Protein AF-0000000076625929 (afdb_homodimer)

Radius of gyration: 18.3 Å; Cα contacts (8 Å, |Δi|>4): 615; chains: 2; bounding box: 42×51×42 Å

Structure (mmCIF, N/CA/C/O backbone):
data_AF-0000000076625929-model_v1
#
loop_
_entity.id
_entity.type
_entity.pdbx_description
1 polymer 'CENP-V/GFA domain-containing protein'
#
loop_
_atom_site.group_PDB
_atom_site.id
_atom_site.type_symbol
_atom_site.label_atom_id
_atom_site.label_alt_id
_atom_site.label_comp_id
_atom_site.label_asym_id
_atom_site.label_entity_id
_atom_site.label_seq_id
_atom_site.pdbx_PDB_ins_code
_atom_site.Cartn_x
_atom_site.Cartn_y
_atom_site.Cartn_z
_atom_site.occupancy
_atom_site.B_iso_or_equiv
_atom_site.auth_seq_id
_atom_site.auth_comp_id
_atom_site.auth_asym_id
_atom_site.auth_atom_id
_atom_site.pdbx_PDB_model_num
ATOM 1 N N . MET A 1 1 ? -7.227 -26.656 -5.723 1 96 1 MET A N 1
ATOM 2 C CA . MET A 1 1 ? -6.992 -25.328 -6.297 1 96 1 MET A CA 1
ATOM 3 C C . MET A 1 1 ? -8.312 -24.609 -6.551 1 96 1 MET A C 1
ATOM 5 O O . MET A 1 1 ? -9.305 -25.234 -6.922 1 96 1 MET A O 1
ATOM 9 N N . VAL A 1 2 ? -8.297 -23.328 -6.25 1 98.06 2 VAL A N 1
ATOM 10 C CA . VAL A 1 2 ? -9.469 -22.5 -6.52 1 98.06 2 VAL A CA 1
ATOM 11 C C . VAL A 1 2 ? -9.055 -21.234 -7.262 1 98.06 2 VAL A C 1
ATOM 13 O O . VAL A 1 2 ? -7.867 -20.891 -7.293 1 98.06 2 VAL A O 1
ATOM 16 N N . LYS A 1 3 ? -10.031 -20.672 -7.918 1 98.69 3 LYS A N 1
ATOM 17 C CA . LYS A 1 3 ? -9.766 -19.484 -8.719 1 98.69 3 LYS A CA 1
ATOM 18 C C . LYS A 1 3 ? -10.023 -18.203 -7.918 1 98.69 3 LYS A C 1
ATOM 20 O O . LYS A 1 3 ? -11.023 -18.109 -7.203 1 98.69 3 LYS A O 1
ATOM 25 N N . TYR A 1 4 ? -9.133 -17.328 -7.996 1 98.81 4 TYR A N 1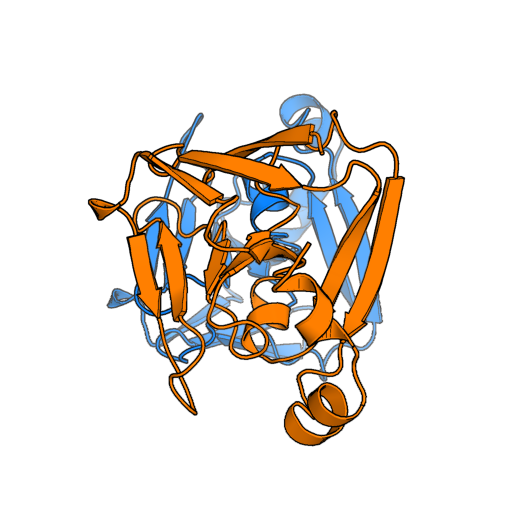
ATOM 26 C CA . TYR A 1 4 ? -9.273 -15.969 -7.473 1 98.81 4 TYR A CA 1
ATOM 27 C C . TYR A 1 4 ? -9.203 -14.945 -8.594 1 98.81 4 TYR A C 1
ATOM 29 O O . TYR A 1 4 ? -8.391 -15.07 -9.516 1 98.81 4 TYR A O 1
ATOM 37 N N . TYR A 1 5 ? -10.047 -13.938 -8.516 1 98.88 5 TYR A N 1
ATOM 38 C CA . TYR A 1 5 ? -10.016 -12.812 -9.438 1 98.88 5 TYR A CA 1
ATOM 39 C C . TYR A 1 5 ? -9.578 -11.531 -8.734 1 98.88 5 TYR A C 1
ATOM 41 O O . TYR A 1 5 ? -9.914 -11.32 -7.562 1 98.88 5 TYR A O 1
ATOM 49 N N . GLY A 1 6 ? -8.773 -10.773 -9.461 1 98.81 6 GLY A N 1
ATOM 50 C CA . GLY A 1 6 ? -8.289 -9.539 -8.859 1 98.81 6 GLY A CA 1
ATOM 51 C C . GLY A 1 6 ? -7.93 -8.477 -9.875 1 98.81 6 GLY A C 1
ATOM 52 O O . GLY A 1 6 ? -8.234 -8.617 -11.062 1 98.81 6 GLY A O 1
ATOM 53 N N . GLY A 1 7 ? -7.379 -7.375 -9.367 1 98.88 7 GLY A N 1
ATOM 54 C CA . GLY A 1 7 ? -6.977 -6.246 -10.188 1 98.88 7 GLY A CA 1
ATOM 55 C C . GLY A 1 7 ? -6.582 -5.027 -9.375 1 98.88 7 GLY A C 1
ATOM 56 O O . GLY A 1 7 ? -6.676 -5.039 -8.141 1 98.88 7 GLY A O 1
ATOM 57 N N . CYS A 1 8 ? -6.129 -4.051 -10.133 1 98.94 8 CYS A N 1
ATOM 58 C CA . CYS A 1 8 ? -5.836 -2.783 -9.469 1 98.94 8 CYS A CA 1
ATOM 59 C C . CYS A 1 8 ? -7.121 -2.045 -9.109 1 98.94 8 CYS A C 1
ATOM 61 O O . CYS A 1 8 ? -8.219 -2.564 -9.32 1 98.94 8 CYS A O 1
ATOM 63 N N . HIS A 1 9 ? -7.02 -0.912 -8.5 1 98.94 9 HIS A N 1
ATOM 64 C CA . HIS A 1 9 ? -8.195 -0.221 -7.988 1 98.94 9 HIS A CA 1
ATOM 65 C C . HIS A 1 9 ? -9.07 0.289 -9.125 1 98.94 9 HIS A C 1
ATOM 67 O O . HIS A 1 9 ? -10.305 0.2 -9.055 1 98.94 9 HIS A O 1
ATOM 73 N N . CYS A 1 10 ? -8.477 0.906 -10.188 1 98.88 10 CYS A N 1
ATOM 74 C CA . CYS A 1 10 ? -9.242 1.497 -11.289 1 98.88 10 CYS A CA 1
ATOM 75 C C . CYS A 1 10 ? -9.703 0.427 -12.266 1 98.88 10 CYS A C 1
ATOM 77 O O . CYS A 1 10 ? -10.469 0.715 -13.188 1 98.88 10 CYS A O 1
ATOM 79 N N . ARG A 1 11 ? -9.211 -0.727 -12.172 1 98.81 11 ARG A N 1
ATOM 80 C CA . ARG A 1 11 ? -9.609 -1.911 -12.922 1 98.81 11 ARG A CA 1
ATOM 81 C C . ARG A 1 11 ? -9.008 -1.889 -14.328 1 98.81 11 ARG A C 1
ATOM 83 O O . ARG A 1 11 ? -9.398 -2.688 -15.188 1 98.81 11 ARG A O 1
ATOM 90 N N . ALA A 1 12 ? -8.039 -1.005 -14.57 1 98.94 12 ALA A N 1
ATOM 91 C CA . ALA A 1 12 ? -7.301 -1.074 -15.828 1 98.94 12 ALA A CA 1
ATOM 92 C C . ALA A 1 12 ? -6.5 -2.369 -15.922 1 98.94 12 ALA A C 1
ATOM 94 O O . ALA A 1 12 ? -6.254 -2.879 -17.016 1 98.94 12 ALA A O 1
ATOM 95 N N . VAL A 1 13 ? -6.109 -2.902 -14.836 1 98.94 13 VAL A N 1
ATOM 96 C CA . VAL A 1 13 ? -5.391 -4.164 -14.727 1 98.94 13 VAL A CA 1
ATOM 97 C C . VAL A 1 13 ? -6.27 -5.199 -14.023 1 98.94 13 VAL A C 1
ATOM 99 O O . VAL A 1 13 ? -6.75 -4.965 -12.914 1 98.94 13 VAL A O 1
ATOM 102 N N . THR A 1 14 ? -6.531 -6.293 -14.633 1 98.94 14 THR A N 1
ATOM 103 C CA . THR A 1 14 ? -7.273 -7.402 -14.039 1 98.94 14 THR A CA 1
ATOM 104 C C . THR A 1 14 ? -6.57 -8.727 -14.312 1 98.94 14 THR A C 1
ATOM 106 O O . THR A 1 14 ? -5.852 -8.859 -15.305 1 98.94 14 THR A O 1
ATOM 109 N N . PHE A 1 15 ? -6.742 -9.656 -13.383 1 98.94 15 PHE A N 1
ATOM 110 C CA . PHE A 1 15 ? -6.059 -10.938 -13.516 1 98.94 15 PHE A CA 1
ATOM 111 C C . PHE A 1 15 ? -6.836 -12.039 -12.797 1 98.94 15 PHE A C 1
ATOM 113 O O . PHE A 1 15 ? -7.777 -11.758 -12.055 1 98.94 15 PHE A O 1
ATOM 120 N N . GLU A 1 16 ? -6.508 -13.242 -13.086 1 98.88 16 GLU A N 1
ATOM 121 C CA . GLU A 1 16 ? -6.98 -14.445 -12.422 1 98.88 16 GLU A CA 1
ATOM 122 C C . GLU A 1 16 ? -5.812 -15.328 -11.984 1 98.88 16 GLU A C 1
ATOM 124 O O . GLU A 1 16 ? -4.82 -15.445 -12.703 1 98.88 16 GLU A O 1
ATOM 129 N N . VAL A 1 17 ? -5.988 -15.93 -10.75 1 98.75 17 VAL A N 1
ATOM 130 C CA . VAL A 1 17 ? -4.965 -16.859 -10.297 1 98.75 17 VAL A CA 1
ATOM 131 C C . VAL A 1 17 ? -5.629 -18.125 -9.734 1 98.75 17 VAL A C 1
ATOM 133 O O . VAL A 1 17 ? -6.746 -18.062 -9.219 1 98.75 17 VAL A O 1
ATOM 136 N N . GLU A 1 18 ? -4.953 -19.188 -9.984 1 98.62 18 GLU A N 1
ATOM 137 C CA . GLU A 1 18 ? -5.309 -20.438 -9.305 1 98.62 18 GLU A CA 1
ATOM 138 C C . GLU A 1 18 ? -4.359 -20.719 -8.141 1 98.62 18 GLU A C 1
ATOM 140 O O . GLU A 1 18 ? -3.141 -20.688 -8.305 1 98.62 18 GLU A O 1
ATOM 145 N N . ALA A 1 19 ? -4.906 -20.906 -6.965 1 98.5 19 ALA A N 1
ATOM 146 C CA . ALA A 1 19 ? -4.125 -21.141 -5.758 1 98.5 19 ALA A CA 1
ATOM 147 C C . ALA A 1 19 ? -4.895 -22.016 -4.77 1 98.5 19 ALA A C 1
ATOM 149 O O . ALA A 1 19 ? -6.105 -22.203 -4.918 1 98.5 19 ALA A O 1
ATOM 150 N N . PRO A 1 20 ? -4.172 -22.641 -3.836 1 97.94 20 PRO A N 1
ATOM 151 C CA . PRO A 1 20 ? -4.883 -23.375 -2.789 1 97.94 20 PRO A CA 1
ATOM 152 C C . PRO A 1 20 ? -5.902 -22.5 -2.049 1 97.94 20 PRO A C 1
ATOM 154 O O . PRO A 1 20 ? -5.75 -21.281 -1.994 1 97.94 20 PRO A O 1
ATOM 157 N N . SER A 1 21 ? -6.953 -23.141 -1.465 1 98.31 21 SER A N 1
ATOM 158 C CA . SER A 1 21 ? -7.949 -22.406 -0.696 1 98.31 21 SER A CA 1
ATOM 159 C C . SER A 1 21 ? -7.391 -21.969 0.655 1 98.31 21 SER A C 1
ATOM 161 O O . SER A 1 21 ? -7.922 -21.047 1.285 1 98.31 21 SER A O 1
ATOM 163 N N . ASP A 1 22 ? -6.375 -22.703 1.148 1 98.31 22 ASP A N 1
ATOM 164 C CA . ASP A 1 22 ? -5.613 -22.266 2.316 1 98.31 22 ASP A CA 1
ATOM 165 C C . ASP A 1 22 ? -4.414 -21.422 1.903 1 98.31 22 ASP A C 1
ATOM 167 O O . ASP A 1 22 ? -3.373 -21.953 1.514 1 98.31 22 ASP A O 1
ATOM 171 N N . LEU A 1 23 ? -4.512 -20.156 2.006 1 98.31 23 LEU A N 1
ATOM 172 C CA . LEU A 1 23 ? -3.482 -19.25 1.515 1 98.31 23 LEU A CA 1
ATOM 173 C C . LEU A 1 23 ? -2.43 -18.984 2.586 1 98.31 23 LEU A C 1
ATOM 175 O O . LEU A 1 23 ? -2.762 -18.844 3.766 1 98.31 23 LEU A O 1
ATOM 179 N N . VAL A 1 24 ? -1.193 -19 2.176 1 98.44 24 VAL A N 1
ATOM 180 C CA . VAL A 1 24 ? -0.091 -18.5 2.994 1 98.44 24 VAL A CA 1
ATOM 181 C C . VAL A 1 24 ? 0.371 -17.141 2.471 1 98.44 24 VAL A C 1
ATOM 183 O O . VAL A 1 24 ? 0.851 -17.031 1.339 1 98.44 24 VAL A O 1
ATOM 186 N N . VAL A 1 25 ? 0.212 -16.109 3.26 1 98.75 25 VAL A N 1
ATOM 187 C CA . VAL A 1 25 ? 0.535 -14.742 2.881 1 98.75 25 VAL A CA 1
ATOM 188 C C . VAL A 1 25 ? 1.778 -14.281 3.635 1 98.75 25 VAL A C 1
ATOM 190 O O . VAL A 1 25 ? 1.839 -14.367 4.863 1 98.75 25 VAL A O 1
ATOM 193 N N . PHE A 1 26 ? 2.736 -13.797 2.877 1 98.75 26 PHE A N 1
ATOM 194 C CA . PHE A 1 26 ? 3.984 -13.336 3.477 1 98.75 26 PHE A CA 1
ATOM 195 C C . PHE A 1 26 ? 3.912 -11.852 3.812 1 98.75 26 PHE A C 1
ATOM 197 O O . PHE A 1 26 ? 3.498 -11.039 2.98 1 98.75 26 PHE A O 1
ATOM 204 N N . LYS A 1 27 ? 4.25 -11.539 5.023 1 98.69 27 LYS A N 1
ATOM 205 C CA . LYS A 1 27 ? 4.504 -10.172 5.473 1 98.69 27 LYS A CA 1
ATOM 206 C C . LYS A 1 27 ? 6 -9.883 5.539 1 98.69 27 LYS A C 1
ATOM 208 O O . LYS A 1 27 ? 6.66 -10.234 6.523 1 98.69 27 LYS A O 1
ATOM 213 N N . CYS A 1 28 ? 6.492 -9.266 4.539 1 98.5 28 CYS A N 1
ATOM 214 C CA . CYS A 1 28 ? 7.914 -8.969 4.414 1 98.5 28 CYS A CA 1
ATOM 215 C C . CYS A 1 28 ? 8.219 -7.566 4.938 1 98.5 28 CYS A C 1
ATOM 217 O O . CYS A 1 28 ? 7.473 -6.621 4.676 1 98.5 28 CYS A O 1
ATOM 219 N N . ASN A 1 29 ? 9.312 -7.367 5.598 1 98.31 29 ASN A N 1
ATOM 220 C CA . ASN A 1 29 ? 9.641 -6.07 6.18 1 98.31 29 ASN A CA 1
ATOM 221 C C . ASN A 1 29 ? 10.75 -5.371 5.406 1 98.31 29 ASN A C 1
ATOM 223 O O . ASN A 1 29 ? 11.406 -4.469 5.93 1 98.31 29 ASN A O 1
ATOM 227 N N . CYS A 1 30 ? 11.023 -5.852 4.164 1 98.25 30 CYS A N 1
ATOM 228 C CA . CYS A 1 30 ? 11.945 -5.059 3.367 1 98.25 30 CYS A CA 1
ATOM 229 C C . CYS A 1 30 ? 11.375 -3.674 3.08 1 98.25 30 CYS A C 1
ATOM 231 O O . CYS A 1 30 ? 10.188 -3.426 3.326 1 98.25 30 CYS A O 1
ATOM 233 N N . SER A 1 31 ? 12.148 -2.785 2.555 1 98.44 31 SER A N 1
ATOM 234 C CA . SER A 1 31 ? 11.781 -1.376 2.463 1 98.44 31 SER A CA 1
ATOM 235 C C . SER A 1 31 ? 10.562 -1.182 1.573 1 98.44 31 SER A C 1
ATOM 237 O O . SER A 1 31 ? 9.641 -0.444 1.929 1 98.44 31 SER A O 1
ATOM 239 N N . ILE A 1 32 ? 10.477 -1.883 0.42 1 98.69 32 ILE A N 1
ATOM 240 C CA . ILE A 1 32 ? 9.406 -1.622 -0.532 1 98.69 32 ILE A CA 1
ATOM 241 C C . ILE A 1 32 ? 8.133 -2.33 -0.079 1 98.69 32 ILE A C 1
ATOM 243 O O . ILE A 1 32 ? 7.031 -1.793 -0.223 1 98.69 32 ILE A O 1
ATOM 247 N N . CYS A 1 33 ? 8.219 -3.535 0.478 1 98.75 33 CYS A N 1
ATOM 248 C CA . CYS A 1 33 ? 7.035 -4.207 1 1 98.75 33 CYS A CA 1
ATOM 249 C C . CYS A 1 33 ? 6.465 -3.457 2.197 1 98.75 33 CYS A C 1
ATOM 251 O O . CYS A 1 33 ? 5.246 -3.391 2.371 1 98.75 33 CYS A O 1
ATOM 253 N N . HIS A 1 34 ? 7.379 -2.898 2.998 1 98.69 34 HIS A N 1
ATOM 254 C CA . HIS A 1 34 ? 6.957 -2.125 4.16 1 98.69 34 HIS A CA 1
ATOM 255 C C . HIS A 1 34 ? 6.16 -0.894 3.744 1 98.69 34 HIS A C 1
ATOM 257 O O . HIS A 1 34 ? 5.039 -0.688 4.215 1 98.69 34 HIS A O 1
ATOM 263 N N . ILE A 1 35 ? 6.719 -0.117 2.85 1 98.88 35 ILE A N 1
ATOM 264 C CA . ILE A 1 35 ? 6.086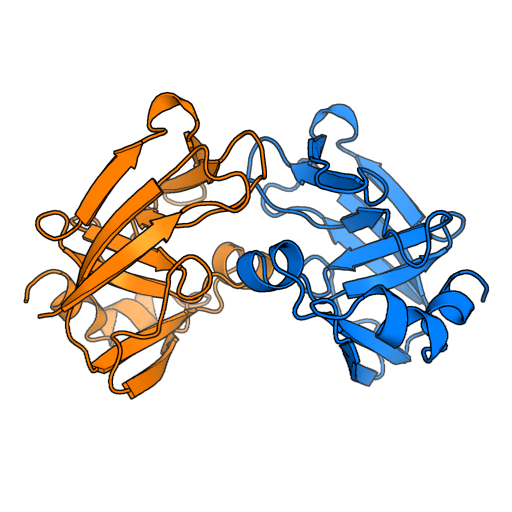 1.157 2.525 1 98.88 35 ILE A CA 1
ATOM 265 C C . ILE A 1 35 ? 4.797 0.911 1.745 1 98.88 35 ILE A C 1
ATOM 267 O O . ILE A 1 35 ? 3.828 1.66 1.885 1 98.88 35 ILE A O 1
ATOM 271 N N . LYS A 1 36 ? 4.703 -0.181 0.962 1 98.88 36 LYS A N 1
ATOM 272 C CA . LYS A 1 36 ? 3.52 -0.474 0.162 1 98.88 36 LYS A CA 1
ATOM 273 C C . LYS A 1 36 ? 2.557 -1.385 0.919 1 98.88 36 LYS A C 1
ATOM 275 O O . LYS A 1 36 ? 1.427 -1.607 0.478 1 98.88 36 LYS A O 1
ATOM 280 N N . GLN A 1 37 ? 3.064 -1.899 2.066 1 98.69 37 GLN A N 1
ATOM 281 C CA . GLN A 1 37 ? 2.316 -2.939 2.764 1 98.69 37 GLN A CA 1
ATOM 282 C C . GLN A 1 37 ? 1.897 -4.051 1.809 1 98.69 37 GLN A C 1
ATOM 284 O O . GLN A 1 37 ? 0.73 -4.449 1.784 1 98.69 37 GLN A O 1
ATOM 289 N N . ASN A 1 38 ? 2.895 -4.438 1.02 1 98.62 38 ASN A N 1
ATOM 290 C CA . ASN A 1 38 ? 2.686 -5.516 0.059 1 98.62 38 ASN A CA 1
ATOM 291 C C . ASN A 1 38 ? 2.691 -6.879 0.741 1 98.62 38 ASN A C 1
ATOM 293 O O . ASN A 1 38 ? 3.723 -7.555 0.778 1 98.62 38 ASN A O 1
ATOM 297 N N . HIS A 1 39 ? 1.591 -7.293 1.306 1 98.88 39 HIS A N 1
ATOM 298 C CA . HIS A 1 39 ? 1.379 -8.648 1.812 1 98.88 39 HIS A CA 1
ATOM 299 C C . HIS A 1 39 ? 0.895 -9.578 0.708 1 98.88 39 HIS A C 1
ATOM 301 O O . HIS A 1 39 ? -0.159 -9.344 0.11 1 98.88 39 HIS A O 1
ATOM 307 N N . HIS A 1 40 ? 1.727 -10.625 0.461 1 98.88 40 HIS A N 1
ATOM 308 C CA . HIS A 1 40 ? 1.455 -11.336 -0.785 1 98.88 40 HIS A CA 1
ATOM 309 C C . HIS A 1 40 ? 1.598 -12.844 -0.606 1 98.88 40 HIS A C 1
ATOM 311 O O . HIS A 1 40 ? 2.295 -13.305 0.302 1 98.88 40 HIS A O 1
ATOM 317 N N . PHE A 1 41 ? 0.912 -13.609 -1.374 1 98.75 41 PHE A N 1
ATOM 318 C CA . PHE A 1 41 ? 1.137 -15.039 -1.547 1 98.75 41 PHE A CA 1
ATOM 319 C C . PHE A 1 41 ? 1.719 -15.328 -2.924 1 98.75 41 PHE A C 1
ATOM 321 O O . PHE A 1 41 ? 1.523 -14.555 -3.865 1 98.75 41 PHE A O 1
ATOM 328 N N . ILE A 1 42 ? 2.432 -16.406 -3.031 1 98.69 42 ILE A N 1
ATOM 329 C CA . ILE A 1 42 ? 3.186 -16.719 -4.238 1 98.69 42 ILE A CA 1
ATOM 330 C C . ILE A 1 42 ? 2.373 -17.672 -5.117 1 98.69 42 ILE A C 1
ATOM 332 O O . ILE A 1 42 ? 1.765 -18.625 -4.621 1 98.69 42 ILE A O 1
ATOM 336 N N . VAL A 1 43 ? 2.322 -17.375 -6.355 1 98.5 43 VAL A N 1
ATOM 337 C CA . VAL A 1 43 ? 1.663 -18.219 -7.355 1 98.5 43 VAL A CA 1
ATOM 338 C C . VAL A 1 43 ? 2.631 -18.516 -8.5 1 98.5 43 VAL A C 1
ATOM 340 O O . VAL A 1 43 ? 3.238 -17.594 -9.062 1 98.5 43 VAL A O 1
ATOM 343 N N . PRO A 1 44 ? 2.811 -19.812 -8.867 1 98.25 44 PRO A N 1
ATOM 344 C CA . PRO A 1 44 ? 3.596 -20.094 -10.07 1 98.25 44 PRO A CA 1
ATOM 345 C C . PRO A 1 44 ? 3.059 -19.375 -11.305 1 98.25 44 PRO A C 1
ATOM 347 O O . PRO A 1 44 ? 1.845 -19.203 -11.445 1 98.25 44 PRO A O 1
ATOM 350 N N . GLU A 1 45 ? 3.924 -19.047 -12.203 1 97.69 45 GLU A N 1
ATOM 351 C CA . GLU A 1 45 ? 3.562 -18.297 -13.398 1 97.69 45 GLU A CA 1
ATOM 352 C C . GLU A 1 45 ? 2.451 -19 -14.18 1 97.69 45 GLU A C 1
ATOM 354 O O . GLU A 1 45 ? 1.552 -18.344 -14.711 1 97.69 45 GLU A O 1
ATOM 359 N N . ARG A 1 46 ? 2.461 -20.312 -14.188 1 97.94 46 ARG A N 1
ATOM 360 C CA . ARG A 1 46 ? 1.489 -21.078 -14.961 1 97.94 46 ARG A CA 1
ATOM 361 C C . ARG A 1 46 ? 0.089 -20.938 -14.375 1 97.94 46 ARG A C 1
ATOM 363 O O . ARG A 1 46 ? -0.902 -21.266 -15.031 1 97.94 46 ARG A O 1
ATOM 370 N N . PHE A 1 47 ? -0.038 -20.5 -13.156 1 98.56 47 PHE A N 1
ATOM 371 C CA . PHE A 1 47 ? -1.331 -20.375 -12.492 1 98.56 47 PHE A CA 1
ATOM 372 C C . PHE A 1 47 ? -1.757 -18.906 -12.406 1 98.56 47 PHE A C 1
ATOM 374 O O . PHE A 1 47 ? -2.725 -18.578 -11.727 1 98.56 47 PHE A O 1
ATOM 381 N N . PHE A 1 48 ? -1.005 -18.047 -13.062 1 98.81 48 PHE A N 1
ATOM 382 C CA . PHE A 1 48 ? -1.332 -16.641 -13.156 1 98.81 48 PHE A CA 1
ATOM 383 C C . PHE A 1 48 ? -1.729 -16.266 -14.578 1 98.81 48 PHE A C 1
ATOM 385 O O . PHE A 1 48 ? -1.01 -16.562 -15.531 1 98.81 48 PHE A O 1
ATOM 392 N N . THR A 1 49 ? -2.896 -15.57 -14.727 1 98.88 49 THR A N 1
ATOM 393 C CA . THR A 1 49 ? -3.334 -15.062 -16.031 1 98.88 49 THR A CA 1
ATOM 394 C C . THR A 1 49 ? -3.684 -13.586 -15.938 1 98.88 49 THR A C 1
ATOM 396 O O . THR A 1 49 ? -4.605 -13.203 -15.211 1 98.88 49 THR A O 1
ATOM 399 N N . LEU A 1 50 ? -2.922 -12.758 -16.609 1 98.88 50 LEU A N 1
ATOM 400 C CA . LEU A 1 50 ? -3.301 -11.359 -16.781 1 98.88 50 LEU A CA 1
ATOM 401 C C . LEU A 1 50 ? -4.465 -11.227 -17.75 1 98.88 50 LEU A C 1
ATOM 403 O O . LEU A 1 50 ? -4.348 -11.609 -18.922 1 98.88 50 LEU A O 1
ATOM 407 N N . LEU A 1 51 ? -5.539 -10.727 -17.266 1 98.94 51 LEU A N 1
ATOM 408 C CA . LEU A 1 51 ? -6.738 -10.648 -18.094 1 98.94 51 LEU A CA 1
ATOM 409 C C . LEU A 1 51 ? -6.773 -9.336 -18.875 1 98.94 51 LEU A C 1
ATOM 411 O O . LEU A 1 51 ? -7.309 -9.281 -19.984 1 98.94 51 LEU A O 1
ATOM 415 N N . SER A 1 52 ? -6.301 -8.25 -18.328 1 98.88 52 SER A N 1
ATOM 416 C CA . SER A 1 52 ? -6.242 -6.957 -19.016 1 98.88 52 SER A CA 1
ATOM 417 C C . SER A 1 52 ? -5.168 -6.062 -18.406 1 98.88 52 SER A C 1
ATOM 419 O O . SER A 1 52 ? -4.793 -6.234 -17.234 1 98.88 52 SER A O 1
ATOM 421 N N . GLY A 1 53 ? -4.602 -5.141 -19.203 1 98.81 53 GLY A N 1
ATOM 422 C CA . GLY A 1 53 ? -3.881 -4 -18.656 1 98.81 53 GLY A CA 1
ATOM 423 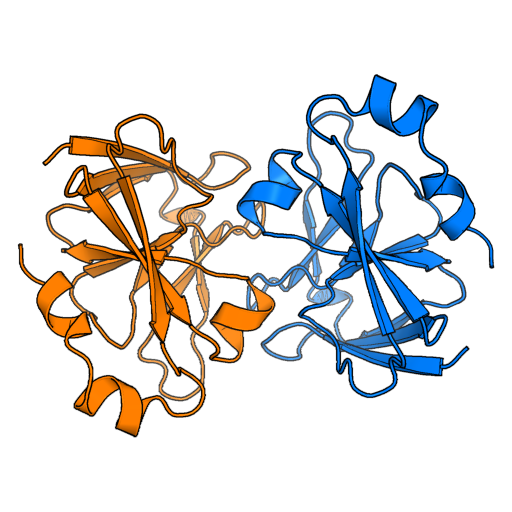C C . GLY A 1 53 ? -2.373 -4.168 -18.719 1 98.81 53 GLY A C 1
ATOM 424 O O . GLY A 1 53 ? -1.644 -3.518 -17.969 1 98.81 53 GLY A O 1
ATOM 425 N N . GLN A 1 54 ? -1.944 -5.086 -19.516 1 98.81 54 GLN A N 1
ATOM 426 C CA . GLN A 1 54 ? -0.5 -5.219 -19.672 1 98.81 54 GLN A CA 1
ATOM 427 C C . GLN A 1 54 ? 0.149 -3.869 -19.969 1 98.81 54 GLN A C 1
ATOM 429 O O . GLN A 1 54 ? 1.182 -3.533 -19.375 1 98.81 54 GLN A O 1
ATOM 434 N N . GLU A 1 55 ? -0.451 -3.062 -20.766 1 98.69 55 GLU A N 1
ATOM 435 C CA . GLU A 1 55 ? 0.104 -1.782 -21.188 1 98.69 55 GLU A CA 1
ATOM 436 C C . GLU A 1 55 ? -0.047 -0.723 -20.109 1 98.69 55 GLU A C 1
ATOM 438 O O . GLU A 1 55 ? 0.537 0.358 -20.203 1 98.69 55 GLU A O 1
ATOM 443 N N . MET A 1 56 ? -0.783 -1.008 -19.094 1 98.88 56 MET A N 1
ATOM 444 C CA . MET A 1 56 ? -1.044 -0.064 -18.016 1 98.88 56 MET A CA 1
ATOM 445 C C . MET A 1 56 ? -0.057 -0.266 -16.859 1 98.88 56 MET A C 1
ATOM 447 O O . MET A 1 56 ? -0.026 0.525 -15.922 1 98.88 56 MET A O 1
ATOM 451 N N . LEU A 1 57 ? 0.778 -1.304 -16.969 1 98.94 57 LEU A N 1
ATOM 452 C CA . LEU A 1 57 ? 1.723 -1.622 -15.906 1 98.94 57 LEU A CA 1
ATOM 453 C C . LEU A 1 57 ? 3.018 -0.836 -16.078 1 98.94 57 LEU A C 1
ATOM 455 O O . LEU A 1 57 ? 3.512 -0.677 -17.188 1 98.94 57 LEU A O 1
ATOM 459 N N . THR A 1 58 ? 3.439 -0.31 -15.008 1 98.81 58 THR A N 1
ATOM 460 C CA . THR A 1 58 ? 4.746 0.329 -14.914 1 98.81 58 THR A CA 1
ATOM 461 C C . THR A 1 58 ? 5.703 -0.519 -14.078 1 98.81 58 THR A C 1
ATOM 463 O O . THR A 1 58 ? 5.32 -1.055 -13.039 1 98.81 58 THR A O 1
ATOM 466 N N . GLU A 1 59 ? 6.891 -0.65 -14.523 1 98.88 59 GLU A N 1
ATOM 467 C CA . GLU A 1 59 ? 7.898 -1.467 -13.852 1 98.88 59 GLU A CA 1
ATOM 468 C C . GLU A 1 59 ? 8.805 -0.612 -12.969 1 98.88 59 GLU A C 1
ATOM 470 O O . GLU A 1 59 ? 9.203 0.488 -13.359 1 98.88 59 GLU A O 1
ATOM 475 N N . TYR A 1 60 ? 9.094 -1.103 -11.805 1 98.94 60 TYR A N 1
ATOM 476 C CA . TYR A 1 60 ? 10.07 -0.519 -10.898 1 98.94 60 TYR A CA 1
ATOM 477 C C . TYR A 1 60 ? 11 -1.59 -10.336 1 98.94 60 TYR A C 1
ATOM 479 O O . TYR A 1 60 ? 10.539 -2.613 -9.82 1 98.94 60 TYR A O 1
ATOM 487 N N . ARG A 1 61 ? 12.25 -1.322 -10.5 1 98.75 61 ARG A N 1
ATOM 488 C CA . ARG A 1 61 ? 13.297 -2.184 -9.969 1 98.75 61 ARG A CA 1
ATOM 489 C C . ARG A 1 61 ? 14.312 -1.377 -9.156 1 98.75 61 ARG A C 1
ATOM 491 O O . ARG A 1 61 ? 14.57 -0.213 -9.469 1 98.75 61 ARG A O 1
ATOM 498 N N . PHE A 1 62 ? 14.906 -1.996 -8.227 1 98.38 62 PHE A N 1
ATOM 499 C CA . PHE A 1 62 ? 15.914 -1.331 -7.41 1 98.38 62 PHE A CA 1
ATOM 500 C C . PHE A 1 62 ? 16.938 -2.332 -6.895 1 98.38 62 PHE A C 1
ATOM 502 O O . PHE A 1 62 ? 16.797 -3.539 -7.086 1 98.38 62 PHE A O 1
ATOM 509 N N . ASN A 1 63 ? 17.984 -1.749 -6.293 1 97 63 ASN A N 1
ATOM 510 C CA . ASN A 1 63 ? 19.078 -2.541 -5.734 1 97 63 ASN A CA 1
ATOM 511 C C . ASN A 1 63 ? 19.578 -3.582 -6.73 1 97 63 ASN A C 1
ATOM 513 O O . ASN A 1 63 ? 20.062 -3.234 -7.805 1 97 63 ASN A O 1
ATOM 517 N N . THR A 1 64 ? 19.25 -4.977 -6.449 1 97 64 THR A N 1
ATOM 518 C CA . THR A 1 64 ? 19.766 -6.016 -7.332 1 97 64 THR A CA 1
ATOM 519 C C . THR A 1 64 ? 18.984 -6.043 -8.648 1 97 64 THR A C 1
ATOM 521 O O . THR A 1 64 ? 19.422 -6.672 -9.617 1 97 64 THR A O 1
ATOM 524 N N . ARG A 1 65 ? 17.969 -5.387 -8.688 1 98 65 ARG A N 1
ATOM 525 C CA . ARG A 1 65 ? 17.125 -5.262 -9.867 1 98 65 ARG A CA 1
ATOM 526 C C . ARG A 1 65 ? 16.516 -6.605 -10.258 1 98 65 ARG A C 1
ATOM 528 O O . ARG A 1 65 ? 16.109 -6.805 -11.406 1 98 65 ARG A O 1
ATOM 535 N N . THR A 1 66 ? 16.391 -7.523 -9.344 1 97.44 66 THR A N 1
ATOM 536 C CA . THR A 1 66 ? 15.867 -8.859 -9.602 1 97.44 66 THR A CA 1
ATOM 537 C C . THR A 1 66 ? 14.344 -8.883 -9.484 1 97.44 66 THR A C 1
ATOM 539 O O . THR A 1 66 ? 13.656 -9.414 -10.359 1 97.44 66 THR A O 1
ATOM 542 N N . ALA A 1 67 ? 13.859 -8.344 -8.391 1 98.44 67 ALA A N 1
ATOM 543 C CA . ALA A 1 67 ? 12.406 -8.258 -8.25 1 98.44 67 ALA A CA 1
ATOM 544 C C . ALA A 1 67 ? 11.82 -7.258 -9.242 1 98.44 67 ALA A C 1
ATOM 546 O O . ALA A 1 67 ? 12.375 -6.176 -9.445 1 98.44 67 ALA A O 1
ATOM 547 N N . ILE A 1 68 ? 10.828 -7.633 -9.875 1 98.81 68 ILE A N 1
ATOM 548 C CA . ILE A 1 68 ? 10.148 -6.762 -10.828 1 98.81 68 ILE A CA 1
ATOM 549 C C . ILE A 1 68 ? 8.828 -6.281 -10.234 1 98.81 68 ILE A C 1
ATOM 551 O O . ILE A 1 68 ? 7.816 -6.992 -10.305 1 98.81 68 ILE A O 1
ATOM 555 N N . HIS A 1 69 ? 8.82 -5.086 -9.711 1 98.94 69 HIS A N 1
ATOM 556 C CA . HIS A 1 69 ? 7.602 -4.496 -9.164 1 98.94 69 HIS A CA 1
ATOM 557 C C . HIS A 1 69 ? 6.758 -3.861 -10.266 1 98.94 69 HIS A C 1
ATOM 559 O O . HIS A 1 69 ? 7.254 -3.033 -11.031 1 98.94 69 HIS A O 1
ATOM 565 N N . LEU A 1 70 ? 5.535 -4.25 -10.32 1 98.94 70 LEU A N 1
ATOM 566 C CA . LEU A 1 70 ? 4.609 -3.781 -11.344 1 98.94 70 LEU A CA 1
ATOM 567 C C . LEU A 1 70 ? 3.432 -3.041 -10.711 1 98.94 70 LEU A C 1
ATOM 569 O O . LEU A 1 70 ? 2.76 -3.572 -9.828 1 98.94 70 LEU A O 1
ATOM 573 N N . PHE A 1 71 ? 3.168 -1.86 -11.133 1 98.94 71 PHE A N 1
ATOM 574 C CA . PHE A 1 71 ? 2.02 -1.144 -10.594 1 98.94 71 PHE A CA 1
ATOM 575 C C . PHE A 1 71 ? 1.258 -0.428 -11.703 1 98.94 71 PHE A C 1
ATOM 577 O O . PHE A 1 71 ? 1.827 -0.111 -12.75 1 98.94 71 PHE A O 1
ATOM 584 N N . CYS A 1 72 ? -0.012 -0.204 -11.555 1 98.94 72 CYS A N 1
ATOM 585 C CA . CYS A 1 72 ? -0.881 0.477 -12.508 1 98.94 72 CYS A CA 1
ATOM 586 C C . CYS A 1 72 ? -0.511 1.95 -12.633 1 98.94 72 CYS A C 1
ATOM 588 O O . CYS A 1 72 ? -0.451 2.662 -11.625 1 98.94 72 CYS A O 1
ATOM 590 N N . LYS A 1 73 ? -0.278 2.418 -13.805 1 98.88 73 LYS A N 1
ATOM 591 C CA . LYS A 1 73 ? 0.158 3.797 -14.008 1 98.88 73 LYS A CA 1
ATOM 592 C C . LYS A 1 73 ? -0.991 4.773 -13.773 1 98.88 73 LYS A C 1
ATOM 594 O O . LYS A 1 73 ? -0.776 5.984 -13.695 1 98.88 73 LYS A O 1
ATOM 599 N N . VAL A 1 74 ? -2.227 4.281 -13.68 1 98.88 74 VAL A N 1
ATOM 600 C CA . VAL A 1 74 ? -3.393 5.137 -13.492 1 98.88 74 VAL A CA 1
ATOM 601 C C . VAL A 1 74 ? -3.662 5.32 -12 1 98.88 74 VAL A C 1
ATOM 603 O O . VAL A 1 74 ? -3.797 6.449 -11.516 1 98.88 74 VAL A O 1
ATOM 606 N N . CYS A 1 75 ? -3.646 4.242 -11.211 1 98.94 75 CYS A N 1
ATOM 607 C CA . CYS A 1 75 ? -4.086 4.359 -9.828 1 98.94 75 CYS A CA 1
ATOM 608 C C . CYS A 1 75 ? -2.943 4.059 -8.867 1 98.94 75 CYS A C 1
ATOM 610 O O . CYS A 1 75 ? -3.096 4.195 -7.652 1 98.94 75 CYS A O 1
ATOM 612 N N . GLY A 1 76 ? -1.843 3.59 -9.352 1 98.94 76 GLY A N 1
ATOM 613 C CA . GLY A 1 76 ? -0.639 3.432 -8.547 1 98.94 76 GLY A CA 1
ATOM 614 C C . GLY A 1 76 ? -0.587 2.111 -7.805 1 98.94 76 GLY A C 1
ATOM 615 O O . GLY A 1 76 ? 0.401 1.812 -7.133 1 98.94 76 GLY A O 1
ATOM 616 N N . VAL A 1 77 ? -1.592 1.221 -7.949 1 98.94 77 VAL A N 1
ATOM 617 C CA . VAL A 1 77 ? -1.689 0.004 -7.148 1 98.94 77 VAL A CA 1
ATOM 618 C C . VAL A 1 77 ? -0.78 -1.074 -7.734 1 98.94 77 VAL A C 1
ATOM 620 O O . VAL A 1 77 ? -0.746 -1.273 -8.953 1 98.94 77 VAL A O 1
ATOM 623 N N . GLU A 1 78 ? 0.014 -1.66 -6.906 1 98.94 78 GLU A N 1
ATOM 624 C CA . GLU A 1 78 ? 0.746 -2.887 -7.215 1 98.94 78 GLU A CA 1
ATOM 625 C C . GLU A 1 78 ? -0.04 -4.121 -6.777 1 98.94 78 GLU A C 1
ATOM 627 O O . GLU A 1 78 ? 0.012 -4.516 -5.613 1 98.94 78 GLU A O 1
ATOM 632 N N . SER A 1 79 ? -0.692 -4.7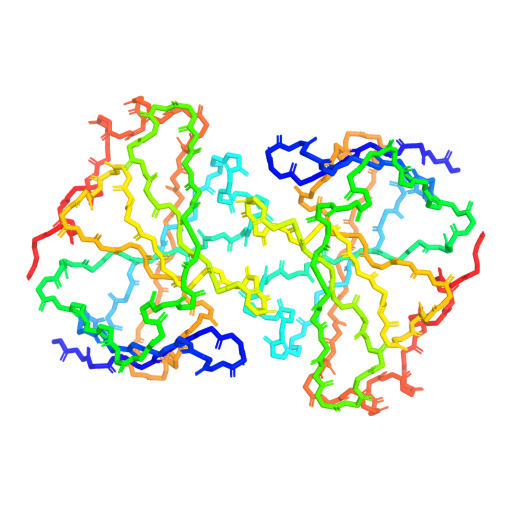62 -7.738 1 98.94 79 SER A N 1
ATOM 633 C CA . SER A 1 79 ? -1.536 -5.91 -7.426 1 98.94 79 SER A CA 1
ATOM 634 C C . SER A 1 79 ? -0.724 -7.203 -7.395 1 98.94 79 SER A C 1
ATOM 636 O O . SER A 1 79 ? -1.121 -8.18 -6.754 1 98.94 79 SER A O 1
ATOM 638 N N . PHE A 1 80 ? 0.346 -7.191 -8.094 1 98.94 80 PHE A N 1
ATOM 639 C CA . PHE A 1 80 ? 1.267 -8.32 -8.148 1 98.94 80 PHE A CA 1
ATOM 640 C C . PHE A 1 80 ? 2.658 -7.863 -8.57 1 98.94 80 PHE A C 1
ATOM 642 O O . PHE A 1 80 ? 2.836 -6.723 -9.008 1 98.94 80 PHE A O 1
ATOM 649 N N . TYR A 1 81 ? 3.6 -8.688 -8.375 1 98.88 81 TYR A N 1
ATOM 650 C CA . TYR A 1 81 ? 4.977 -8.461 -8.797 1 98.88 81 TYR A CA 1
ATOM 651 C C . TYR A 1 81 ? 5.707 -9.789 -9 1 98.88 81 TYR A C 1
ATOM 653 O O . TYR A 1 81 ? 5.18 -10.852 -8.664 1 98.88 81 TYR A O 1
ATOM 661 N N . ARG A 1 82 ? 6.848 -9.742 -9.648 1 98.69 82 ARG A N 1
ATOM 662 C CA . ARG A 1 82 ? 7.723 -10.914 -9.727 1 98.69 82 ARG A CA 1
ATOM 663 C C . ARG A 1 82 ? 8.789 -10.867 -8.641 1 98.69 82 ARG A C 1
ATOM 665 O O . ARG A 1 82 ? 9.742 -10.086 -8.727 1 98.69 82 ARG A O 1
ATOM 672 N N . PRO A 1 83 ? 8.648 -11.734 -7.645 1 98.31 83 PRO A N 1
ATOM 673 C CA . PRO A 1 83 ? 9.547 -11.656 -6.496 1 98.31 83 PRO A CA 1
ATOM 674 C C . PRO A 1 83 ? 10.953 -12.156 -6.809 1 98.31 83 PRO A C 1
ATOM 676 O O . PRO A 1 83 ? 11.125 -13.023 -7.668 1 98.31 83 PRO A O 1
ATOM 679 N N . ARG A 1 84 ? 11.898 -11.633 -6.078 1 97.44 84 ARG A N 1
ATOM 680 C CA . ARG A 1 84 ? 13.266 -12.141 -6.113 1 97.44 84 ARG A CA 1
ATOM 681 C C . ARG A 1 84 ? 13.32 -13.578 -5.613 1 97.44 84 ARG A C 1
ATOM 683 O O . ARG A 1 84 ? 14.062 -14.398 -6.152 1 97.44 84 ARG A O 1
ATOM 690 N N . SER A 1 85 ? 12.516 -13.914 -4.617 1 96.5 85 SER A N 1
ATOM 691 C CA . SER A 1 85 ? 12.523 -15.234 -3.992 1 96.5 85 SER A CA 1
ATOM 692 C C . SER A 1 85 ? 11.984 -16.297 -4.941 1 96.5 85 SER A C 1
ATOM 694 O O . SER A 1 85 ? 12.359 -17.469 -4.844 1 96.5 85 SER A O 1
ATOM 696 N N . ASN A 1 86 ? 11.047 -15.953 -5.824 1 97.31 86 ASN A N 1
ATOM 697 C CA . ASN A 1 86 ? 10.375 -16.844 -6.77 1 97.31 86 ASN A CA 1
ATOM 698 C C . ASN A 1 86 ? 10.258 -16.203 -8.148 1 97.31 86 ASN A C 1
ATOM 700 O O . ASN A 1 86 ? 9.156 -15.875 -8.594 1 97.31 86 ASN A O 1
ATOM 704 N N . PRO A 1 87 ? 11.391 -16.078 -8.844 1 95.75 87 PRO A N 1
ATOM 705 C CA . PRO A 1 87 ? 11.391 -15.344 -10.109 1 95.75 87 PRO A CA 1
ATOM 706 C C . PRO A 1 87 ? 10.555 -16.031 -11.195 1 95.75 87 PRO A C 1
ATOM 708 O O . PRO A 1 87 ? 10.266 -15.422 -12.234 1 95.75 87 PRO A O 1
ATOM 711 N N . ASP A 1 88 ? 10.07 -17.219 -10.961 1 96 88 ASP A N 1
ATOM 712 C CA . ASP A 1 88 ? 9.273 -18 -11.898 1 96 88 ASP A CA 1
ATOM 713 C C . ASP A 1 88 ? 7.785 -17.906 -11.578 1 96 88 ASP A C 1
ATOM 715 O O . ASP A 1 88 ? 6.977 -18.688 -12.086 1 96 88 ASP A O 1
ATOM 719 N N . GLY A 1 89 ? 7.406 -16.969 -10.758 1 98 89 GLY A N 1
ATOM 720 C CA . GLY A 1 89 ? 6.023 -16.75 -10.367 1 98 89 GLY A CA 1
ATOM 721 C C . GLY A 1 89 ? 5.723 -15.312 -10.023 1 98 89 GLY A C 1
ATOM 722 O O . GLY A 1 89 ? 6.391 -14.398 -10.508 1 98 89 GLY A O 1
ATOM 723 N N . TYR A 1 90 ? 4.609 -15.195 -9.359 1 98.81 90 TYR A N 1
ATOM 724 C CA . TYR A 1 90 ? 4.152 -13.875 -8.945 1 98.81 90 TYR A CA 1
ATOM 725 C C . TYR A 1 90 ? 3.826 -13.852 -7.453 1 98.81 90 TYR A C 1
ATOM 727 O O . TYR A 1 90 ? 3.342 -14.844 -6.906 1 98.81 90 TYR A O 1
ATOM 735 N N . GLY A 1 91 ? 4.191 -12.82 -6.777 1 98.81 91 GLY A N 1
ATOM 736 C CA . GLY A 1 91 ? 3.564 -12.445 -5.52 1 98.81 91 GLY A CA 1
ATOM 737 C C . GLY A 1 91 ? 2.297 -11.633 -5.707 1 98.81 91 GLY A C 1
ATOM 738 O O . GLY A 1 91 ? 2.328 -10.547 -6.289 1 98.81 91 GLY A O 1
ATOM 739 N N . VAL A 1 92 ? 1.191 -12.125 -5.262 1 98.94 92 VAL A N 1
ATOM 740 C CA . VAL A 1 92 ? -0.105 -11.477 -5.434 1 98.94 92 VAL A CA 1
ATOM 741 C C . VAL A 1 92 ? -0.507 -10.781 -4.137 1 98.94 92 VAL A C 1
ATOM 743 O O . VAL A 1 92 ? -0.555 -11.406 -3.074 1 98.94 92 VAL A O 1
ATOM 746 N N . ASN A 1 93 ? -0.697 -9.516 -4.25 1 98.94 93 ASN A N 1
ATOM 747 C CA . ASN A 1 93 ? -1.169 -8.711 -3.129 1 98.94 93 ASN A CA 1
ATOM 748 C C . ASN A 1 93 ? -2.547 -9.164 -2.656 1 98.94 93 ASN A C 1
ATOM 750 O O . ASN A 1 93 ? -3.529 -9.055 -3.395 1 98.94 93 ASN A O 1
ATOM 754 N N . ILE A 1 94 ? -2.652 -9.57 -1.432 1 98.94 94 ILE A N 1
ATOM 755 C CA . ILE A 1 94 ? -3.861 -10.211 -0.922 1 98.94 94 ILE A CA 1
ATOM 756 C C . ILE A 1 94 ? -5.008 -9.203 -0.906 1 98.94 94 ILE A C 1
ATOM 758 O O . ILE A 1 94 ? -6.18 -9.586 -0.972 1 98.94 94 ILE A O 1
ATOM 762 N N . TYR A 1 95 ? -4.734 -7.949 -0.944 1 98.88 95 TYR A N 1
ATOM 763 C CA . TYR A 1 95 ? -5.758 -6.914 -0.835 1 98.88 95 TYR A CA 1
ATOM 764 C C . TYR A 1 95 ? -6.348 -6.586 -2.201 1 98.88 95 TYR A C 1
ATOM 766 O O . TYR A 1 95 ? -7.316 -5.828 -2.299 1 98.88 95 TYR A O 1
ATOM 774 N N . SER A 1 96 ? -5.773 -7.152 -3.211 1 98.88 96 SER A N 1
ATOM 775 C CA . SER A 1 96 ? -6.191 -6.828 -4.57 1 98.88 96 SER A CA 1
ATOM 776 C C . SER A 1 96 ? -7.082 -7.926 -5.152 1 98.88 96 SER A C 1
ATOM 778 O O . SER A 1 96 ? -7.43 -7.887 -6.336 1 98.88 96 SER A O 1
ATOM 780 N N . ILE A 1 97 ? -7.496 -8.914 -4.324 1 98.81 97 ILE A N 1
ATOM 781 C CA . ILE A 1 97 ? -8.281 -10.016 -4.871 1 98.81 97 ILE A CA 1
ATOM 782 C C . ILE A 1 97 ? -9.586 -10.156 -4.09 1 98.81 97 ILE A C 1
ATOM 784 O O . ILE A 1 97 ? -9.703 -9.656 -2.969 1 98.81 97 ILE A O 1
ATOM 788 N N . ASP A 1 98 ? -10.586 -10.805 -4.75 1 98.5 98 ASP A N 1
ATOM 789 C CA . ASP A 1 98 ? -11.719 -11.359 -4.008 1 98.5 98 ASP A CA 1
ATOM 790 C C . ASP A 1 98 ? -11.297 -12.57 -3.188 1 98.5 98 ASP A C 1
ATOM 792 O O . ASP A 1 98 ? -10.992 -13.633 -3.744 1 98.5 98 ASP A O 1
ATOM 796 N N . ILE A 1 99 ? -11.32 -12.438 -1.862 1 98.12 99 ILE A N 1
ATOM 797 C CA . ILE A 1 99 ? -10.727 -13.445 -0.994 1 98.12 99 ILE A CA 1
ATOM 798 C C . ILE A 1 99 ? -11.766 -14.508 -0.647 1 98.12 99 ILE A C 1
ATOM 800 O O . ILE A 1 99 ? -11.453 -15.508 0.006 1 98.12 99 ILE A O 1
ATOM 804 N N . ASN A 1 100 ? -12.938 -14.422 -1.153 1 98.25 100 ASN A N 1
ATOM 805 C CA . ASN A 1 100 ? -14.07 -15.242 -0.729 1 98.25 100 ASN A CA 1
ATOM 806 C C . ASN A 1 100 ? -13.828 -16.719 -1.006 1 98.25 100 ASN A C 1
ATOM 808 O O . ASN A 1 100 ? -14.258 -17.578 -0.236 1 98.25 100 ASN A O 1
ATOM 812 N N . PRO A 1 101 ? -13.156 -17.109 -2.02 1 98.5 101 PRO A N 1
ATOM 813 C CA . PRO A 1 101 ? -12.914 -18.531 -2.289 1 98.5 101 PRO A CA 1
ATOM 814 C C . PRO A 1 101 ? -11.969 -19.172 -1.28 1 98.5 101 PRO A C 1
ATOM 816 O O . PRO A 1 101 ? -11.828 -20.391 -1.246 1 98.5 101 PRO A O 1
ATOM 819 N N . ALA A 1 102 ? -11.242 -18.375 -0.495 1 98.69 102 ALA A N 1
ATOM 820 C CA . ALA A 1 102 ? -10.289 -18.906 0.466 1 98.69 102 ALA A CA 1
ATOM 821 C C . ALA A 1 102 ? -11.008 -19.578 1.64 1 98.69 102 ALA A C 1
ATOM 823 O O . ALA A 1 102 ? -12 -19.047 2.145 1 98.69 102 ALA A O 1
ATOM 824 N N . SER A 1 103 ? -10.477 -20.734 2.033 1 98.62 103 SER A N 1
ATOM 825 C CA . SER A 1 103 ? -10.984 -21.391 3.229 1 98.62 103 SER A CA 1
ATOM 826 C C . SER A 1 103 ? -10.273 -20.891 4.48 1 98.62 103 SER A C 1
ATOM 828 O O . SER A 1 103 ? -10.859 -20.875 5.566 1 98.62 103 SER A O 1
ATOM 830 N N . SER A 1 104 ? -9.008 -20.547 4.348 1 98.56 104 SER A N 1
ATOM 831 C CA . SER A 1 104 ? -8.203 -20 5.434 1 98.56 104 SER A CA 1
ATOM 832 C C . SER A 1 104 ? -7.066 -19.141 4.891 1 98.56 104 SER A C 1
ATOM 834 O O . SER A 1 104 ? -6.664 -19.281 3.734 1 98.56 104 SER A O 1
ATOM 836 N N . ILE A 1 105 ? -6.613 -18.234 5.688 1 98.5 105 ILE A N 1
ATOM 837 C CA . ILE A 1 105 ? -5.461 -17.391 5.387 1 98.5 105 ILE A CA 1
ATOM 838 C C . ILE A 1 105 ? -4.488 -17.406 6.566 1 98.5 105 ILE A C 1
ATOM 840 O O . ILE A 1 105 ? -4.875 -17.109 7.699 1 98.5 105 ILE A O 1
ATOM 844 N N . THR A 1 106 ? -3.322 -17.875 6.344 1 98.5 106 THR A N 1
ATOM 845 C CA . THR A 1 106 ? -2.244 -17.828 7.324 1 98.5 106 THR A CA 1
ATOM 846 C C . THR A 1 106 ? -1.206 -16.781 6.926 1 98.5 106 THR A C 1
ATOM 848 O O . THR A 1 106 ? -0.827 -16.688 5.754 1 98.5 106 THR A O 1
ATOM 851 N N . TYR A 1 107 ? -0.783 -15.969 7.875 1 98.56 107 TYR A N 1
ATOM 852 C CA . TYR A 1 107 ? 0.26 -14.977 7.633 1 98.56 107 TYR A CA 1
ATOM 853 C C . TYR A 1 107 ? 1.603 -15.453 8.172 1 98.56 107 TYR A C 1
ATOM 855 O O . TYR A 1 107 ? 1.677 -16 9.273 1 98.56 107 TYR A O 1
ATOM 863 N N . GLU A 1 108 ? 2.656 -15.32 7.359 1 98.19 108 GLU A N 1
ATOM 864 C CA . GLU A 1 108 ? 4.027 -15.625 7.762 1 98.19 108 GLU A CA 1
ATOM 865 C C . GLU A 1 108 ? 4.926 -14.406 7.637 1 98.19 108 GLU A C 1
ATOM 867 O O . GLU A 1 108 ? 4.883 -13.695 6.629 1 98.19 108 GLU A O 1
ATOM 872 N N . GLU A 1 109 ? 5.703 -14.211 8.664 1 98.19 109 GLU A N 1
ATOM 873 C CA . GLU A 1 109 ? 6.664 -13.109 8.609 1 98.19 109 GLU A CA 1
ATOM 874 C C . GLU A 1 109 ? 7.883 -13.484 7.77 1 98.19 109 GLU A C 1
ATOM 876 O O . GLU A 1 109 ? 8.359 -14.625 7.832 1 98.19 109 GLU A O 1
ATOM 881 N N . PHE A 1 110 ? 8.367 -12.617 7.004 1 98.19 110 PHE A N 1
ATOM 882 C CA . PHE A 1 110 ? 9.602 -12.742 6.23 1 98.19 110 PHE A CA 1
ATOM 883 C C . PHE A 1 110 ? 10.531 -11.562 6.488 1 98.19 110 PHE A C 1
ATOM 885 O O . PHE A 1 110 ? 10.156 -10.414 6.262 1 98.19 110 PHE A O 1
ATOM 892 N N . ASP A 1 111 ? 11.734 -11.844 7 1 98.31 111 ASP A N 1
ATOM 893 C CA . ASP A 1 111 ? 12.703 -10.789 7.293 1 98.31 111 ASP A CA 1
ATOM 894 C C . ASP A 1 111 ? 13.43 -10.344 6.027 1 98.31 111 ASP A C 1
ATOM 896 O O . ASP A 1 111 ? 14.562 -10.766 5.781 1 98.31 111 ASP A O 1
ATOM 900 N N . GLY A 1 112 ? 12.773 -9.414 5.305 1 97.06 112 GLY A N 1
ATOM 901 C CA . GLY A 1 112 ? 13.336 -8.898 4.07 1 97.06 112 GLY A CA 1
ATOM 902 C C . GLY A 1 112 ? 14.461 -7.902 4.297 1 97.06 112 GLY A C 1
ATOM 903 O O . GLY A 1 112 ? 15.211 -7.582 3.375 1 97.06 112 GLY A O 1
ATOM 904 N N . ASN A 1 113 ? 14.547 -7.363 5.473 1 96.88 113 ASN A N 1
ATOM 905 C CA . ASN A 1 113 ? 15.68 -6.504 5.801 1 96.88 113 ASN A CA 1
ATOM 906 C C . ASN A 1 113 ? 16.984 -7.289 5.844 1 96.88 113 ASN A C 1
ATOM 908 O O . ASN A 1 113 ? 18.062 -6.734 5.594 1 96.88 113 ASN A O 1
ATOM 912 N N . ASN A 1 114 ? 16.922 -8.547 6.25 1 97.06 114 ASN A N 1
ATOM 913 C CA . ASN A 1 114 ? 18.031 -9.508 6.18 1 97.06 114 ASN A CA 1
ATOM 914 C C . ASN A 1 114 ? 17.75 -10.602 5.152 1 97.06 114 ASN A C 1
ATOM 916 O O . ASN A 1 114 ? 17.75 -11.789 5.488 1 97.06 114 ASN A O 1
ATOM 920 N N . TRP A 1 115 ? 17.656 -10.219 3.953 1 95.31 115 TRP A N 1
ATOM 921 C CA . TRP A 1 115 ? 17.078 -10.992 2.85 1 95.31 115 TRP A CA 1
ATOM 922 C C . TRP A 1 115 ? 17.891 -12.258 2.6 1 95.31 115 TRP A C 1
ATOM 924 O O . TRP A 1 115 ? 17.328 -13.359 2.533 1 95.31 115 TRP A O 1
ATOM 934 N N . GLU A 1 116 ? 19.234 -12.117 2.518 1 95.12 116 GLU A N 1
ATOM 935 C CA . GLU A 1 116 ? 20.078 -13.266 2.16 1 95.12 116 GLU A CA 1
ATOM 936 C C . GLU A 1 116 ? 19.969 -14.367 3.211 1 95.12 116 GLU A C 1
ATOM 938 O O . GLU A 1 116 ? 19.766 -15.531 2.877 1 95.12 116 GLU A O 1
ATOM 943 N N . GLU A 1 117 ? 20.078 -13.953 4.414 1 96.31 117 GLU A N 1
ATOM 944 C CA . GLU A 1 117 ? 19.984 -14.914 5.508 1 96.31 117 GLU A CA 1
ATOM 945 C C . GLU A 1 117 ? 18.594 -15.523 5.59 1 96.31 117 GLU A C 1
ATOM 947 O O . GLU A 1 117 ? 18.453 -16.734 5.777 1 96.31 117 GLU A O 1
ATOM 952 N N . THR A 1 118 ? 17.578 -14.742 5.48 1 96.69 118 THR A N 1
ATOM 953 C CA . THR A 1 118 ? 16.203 -15.195 5.57 1 96.69 118 THR A CA 1
ATOM 954 C C . THR A 1 118 ? 15.867 -16.156 4.438 1 96.69 118 THR A C 1
ATOM 956 O O . THR A 1 118 ? 15.289 -17.219 4.672 1 96.69 118 THR A O 1
ATOM 959 N N . LYS A 1 119 ? 16.219 -15.781 3.244 1 94.44 119 LYS A N 1
ATOM 960 C CA . LYS A 1 119 ? 15.961 -16.641 2.092 1 94.44 119 LYS A CA 1
ATOM 961 C C . LYS A 1 119 ? 16.641 -18 2.244 1 94.44 119 LYS A C 1
ATOM 963 O O . LYS A 1 119 ? 16.047 -19.031 1.967 1 94.44 119 LYS A O 1
ATOM 968 N N . ALA A 1 120 ? 17.875 -18.031 2.729 1 94.69 120 ALA A N 1
ATOM 969 C CA . ALA A 1 120 ? 18.625 -19.266 2.9 1 94.69 120 ALA A CA 1
ATOM 970 C C . ALA A 1 120 ? 17.953 -20.203 3.896 1 94.69 120 ALA A C 1
ATOM 972 O O . ALA A 1 120 ? 18.031 -21.422 3.771 1 94.69 120 ALA A O 1
ATOM 973 N N . ASN A 1 121 ? 17.156 -19.594 4.77 1 95.75 121 ASN A N 1
ATOM 974 C CA . ASN A 1 121 ? 16.578 -20.375 5.844 1 95.75 121 ASN A CA 1
ATOM 975 C C . ASN A 1 121 ? 15.07 -20.562 5.652 1 95.75 121 ASN A C 1
ATOM 977 O O . ASN A 1 121 ? 14.391 -21.078 6.535 1 95.75 121 ASN A O 1
ATOM 981 N N . SER A 1 122 ? 14.586 -20.078 4.566 1 94 122 SER A N 1
ATOM 982 C CA . SER A 1 122 ? 13.148 -20.125 4.32 1 94 122 SER A CA 1
ATOM 983 C C . SER A 1 122 ? 12.797 -21.203 3.309 1 94 122 SER A C 1
ATOM 985 O O . SER A 1 122 ? 13.648 -21.656 2.543 1 94 122 SER A O 1
ATOM 987 N N . ASP A 1 123 ? 11.602 -21.641 3.373 1 93.38 123 ASP A N 1
ATOM 988 C CA . ASP A 1 123 ? 11.094 -22.594 2.387 1 93.38 123 ASP A CA 1
ATOM 989 C C . ASP A 1 123 ? 10.211 -21.891 1.354 1 93.38 123 ASP A C 1
ATOM 991 O O . ASP A 1 123 ? 9.375 -22.531 0.705 1 93.38 123 ASP A O 1
ATOM 995 N N . ILE A 1 124 ? 10.352 -20.547 1.267 1 95.5 124 ILE A N 1
ATOM 996 C CA . ILE A 1 124 ? 9.477 -19.75 0.421 1 95.5 124 ILE A CA 1
ATOM 997 C C . ILE A 1 124 ? 9.594 -20.219 -1.029 1 95.5 124 ILE A C 1
ATOM 999 O O . ILE A 1 124 ? 8.633 -20.109 -1.803 1 95.5 124 ILE A O 1
ATOM 1003 N N . ALA A 1 125 ? 10.695 -20.781 -1.425 1 93.75 125 ALA A N 1
ATOM 1004 C CA . ALA A 1 125 ? 10.945 -21.219 -2.795 1 93.75 125 ALA A CA 1
ATOM 1005 C C . ALA A 1 125 ? 9.984 -22.344 -3.188 1 93.75 125 ALA A C 1
ATOM 1007 O O . ALA A 1 125 ? 9.68 -22.516 -4.371 1 93.75 125 ALA A O 1
ATOM 1008 N N . LYS A 1 126 ? 9.477 -23.031 -2.203 1 94.69 126 LYS A N 1
ATOM 1009 C CA . LYS A 1 126 ? 8.617 -24.172 -2.49 1 94.69 126 LYS A CA 1
ATOM 1010 C C . LYS A 1 126 ? 7.32 -23.75 -3.16 1 94.69 126 LYS A C 1
ATOM 1012 O O . LYS A 1 126 ? 6.672 -24.531 -3.848 1 94.69 126 LYS A O 1
ATOM 1017 N N . TYR A 1 127 ? 6.961 -22.484 -2.992 1 94.25 127 TYR A N 1
ATOM 1018 C CA . TYR A 1 127 ? 5.695 -22 -3.518 1 94.25 127 TYR A CA 1
ATOM 1019 C C . TYR A 1 127 ? 5.801 -21.703 -5.012 1 94.25 127 TYR A C 1
ATOM 1021 O O . TYR A 1 127 ? 4.809 -21.344 -5.652 1 94.25 127 TYR A O 1
ATOM 1029 N N . SER A 1 128 ? 6.945 -21.891 -5.562 1 91.31 128 SER A N 1
ATOM 1030 C CA . SER A 1 128 ? 7.137 -21.781 -7.004 1 91.31 128 SER A CA 1
ATOM 1031 C C . SER A 1 128 ? 6.586 -23 -7.73 1 91.31 128 SER A C 1
ATOM 1033 O O . SER A 1 128 ? 6.418 -22.984 -8.953 1 91.31 128 SER A O 1
ATOM 1035 N N . ASN A 1 129 ? 6.355 -24.016 -6.84 1 88.94 129 ASN A N 1
ATOM 1036 C CA . ASN A 1 129 ? 5.98 -25.25 -7.527 1 88.94 129 ASN A CA 1
ATOM 1037 C C . ASN A 1 129 ? 4.945 -26.047 -6.73 1 88.94 129 ASN A C 1
ATOM 1039 O O . ASN A 1 129 ? 5.238 -26.531 -5.637 1 88.94 129 ASN A O 1
ATOM 1043 N N . TYR A 1 130 ? 3.674 -25.812 -7.031 1 86.19 130 TYR A N 1
ATOM 1044 C CA . TYR A 1 130 ? 2.582 -26.688 -6.59 1 86.19 130 TYR A CA 1
ATOM 1045 C C . TYR A 1 130 ? 1.622 -26.969 -7.738 1 86.19 130 TYR A C 1
ATOM 1047 O O . TYR A 1 130 ? 1.608 -26.25 -8.742 1 86.19 130 TYR A O 1
ATOM 1055 N N . MET B 1 1 ? 4.863 19.859 18.969 1 95.88 1 MET B N 1
ATOM 1056 C CA . MET B 1 1 ? 5.027 19.469 17.578 1 95.88 1 MET B CA 1
ATOM 1057 C C . MET B 1 1 ? 6.453 19 17.297 1 95.88 1 MET B C 1
ATOM 1059 O O . MET B 1 1 ? 7.406 19.531 17.875 1 95.88 1 MET B O 1
ATOM 1063 N N . VAL B 1 2 ? 6.531 17.938 16.484 1 98 2 VAL B N 1
ATOM 1064 C CA . VAL B 1 2 ? 7.844 17.438 16.094 1 98 2 VAL B CA 1
ATOM 1065 C C . VAL B 1 2 ? 7.883 17.25 14.578 1 98 2 VAL B C 1
ATOM 1067 O O . VAL B 1 2 ? 6.84 17.234 13.914 1 98 2 VAL B O 1
ATOM 1070 N N . LYS B 1 3 ? 9.102 17.234 14.094 1 98.69 3 LYS B N 1
ATOM 1071 C CA . LYS B 1 3 ? 9.289 17.125 12.648 1 98.69 3 LYS B CA 1
ATOM 1072 C C . LYS B 1 3 ? 9.469 15.664 12.242 1 98.69 3 LYS B C 1
ATOM 1074 O O . LYS B 1 3 ? 10.188 14.906 12.898 1 98.69 3 LYS B O 1
ATOM 1079 N N . TYR B 1 4 ? 8.805 15.297 11.242 1 98.81 4 TYR B N 1
ATOM 1080 C CA . TYR B 1 4 ? 8.969 14.016 10.57 1 98.81 4 TYR B CA 1
ATOM 1081 C C . TYR B 1 4 ? 9.422 14.219 9.125 1 98.81 4 TYR B C 1
ATOM 1083 O O . TYR B 1 4 ? 8.938 15.117 8.438 1 98.81 4 TYR B O 1
ATOM 1091 N N . TYR B 1 5 ? 10.336 13.367 8.695 1 98.88 5 TYR B N 1
ATOM 1092 C CA . TYR B 1 5 ? 10.781 13.344 7.305 1 98.88 5 TYR B CA 1
ATOM 1093 C C . TYR B 1 5 ? 10.344 12.062 6.609 1 98.88 5 TYR B C 1
ATOM 1095 O O . TYR B 1 5 ? 10.32 10.992 7.227 1 98.88 5 TYR B O 1
ATOM 1103 N N . GLY B 1 6 ? 9.938 12.25 5.359 1 98.81 6 GLY B N 1
ATOM 1104 C CA . GLY B 1 6 ? 9.484 11.078 4.629 1 98.81 6 GLY B CA 1
ATOM 1105 C C . GLY B 1 6 ? 9.633 11.219 3.125 1 98.81 6 GLY B C 1
ATOM 1106 O O . GLY B 1 6 ? 10.281 12.148 2.646 1 98.81 6 GLY B O 1
ATOM 1107 N N . GLY B 1 7 ? 9.125 10.219 2.408 1 98.88 7 GLY B N 1
ATOM 1108 C CA . GLY B 1 7 ? 9.188 10.172 0.956 1 98.88 7 GLY B CA 1
ATOM 1109 C C . GLY B 1 7 ? 8.75 8.844 0.381 1 98.88 7 GLY B C 1
ATOM 1110 O O . GLY B 1 7 ? 8.43 7.91 1.126 1 98.88 7 GLY B O 1
ATOM 1111 N N . CYS B 1 8 ? 8.727 8.859 -0.936 1 98.94 8 CYS B N 1
ATOM 1112 C CA . CYS B 1 8 ? 8.438 7.598 -1.604 1 98.94 8 CYS B CA 1
ATOM 1113 C C . CYS B 1 8 ? 9.633 6.66 -1.545 1 98.94 8 CYS B C 1
ATOM 1115 O O . CYS B 1 8 ? 10.648 6.98 -0.925 1 98.94 8 CYS B O 1
ATOM 1117 N N . HIS B 1 9 ? 9.516 5.492 -2.074 1 98.94 9 HIS B N 1
ATOM 1118 C CA . HIS B 1 9 ? 10.555 4.484 -1.923 1 98.94 9 HIS B CA 1
ATOM 1119 C C . HIS B 1 9 ? 11.82 4.883 -2.68 1 98.94 9 HIS B C 1
ATOM 1121 O O . HIS B 1 9 ? 12.93 4.703 -2.18 1 98.94 9 HIS B O 1
ATOM 1127 N N . CYS B 1 10 ? 11.695 5.375 -3.945 1 98.88 10 CYS B N 1
ATOM 1128 C CA . CYS B 1 10 ? 12.844 5.707 -4.777 1 98.88 10 CYS B CA 1
ATOM 1129 C C . CYS B 1 10 ? 13.43 7.059 -4.383 1 98.88 10 CYS B C 1
ATOM 1131 O O . CYS B 1 10 ? 14.484 7.449 -4.883 1 98.88 10 CYS B O 1
ATOM 1133 N N . ARG B 1 11 ? 12.75 7.793 -3.617 1 98.81 11 ARG B N 1
ATOM 1134 C CA . ARG B 1 11 ? 13.18 9.062 -3.031 1 98.81 11 ARG B CA 1
ATOM 1135 C C . ARG B 1 11 ? 13.078 10.195 -4.047 1 98.81 11 ARG B C 1
ATOM 1137 O O . ARG B 1 11 ? 13.594 11.289 -3.812 1 98.81 11 ARG B O 1
ATOM 1144 N N . ALA B 1 12 ? 12.391 9.969 -5.164 1 98.94 12 ALA B N 1
ATOM 1145 C CA . ALA B 1 12 ? 12.086 11.078 -6.07 1 98.94 12 ALA B CA 1
ATOM 1146 C C . ALA B 1 12 ? 11.172 12.102 -5.406 1 98.94 12 ALA B C 1
ATOM 1148 O O . ALA B 1 12 ? 11.219 13.289 -5.73 1 98.94 12 ALA B O 1
ATOM 1149 N N . VAL B 1 13 ? 10.375 11.672 -4.512 1 98.94 13 VAL B N 1
ATOM 1150 C CA . VAL B 1 13 ? 9.469 12.508 -3.727 1 98.94 13 VAL B CA 1
ATOM 1151 C C . VAL B 1 13 ? 9.914 12.508 -2.264 1 98.94 13 VAL B C 1
ATOM 1153 O O . VAL B 1 13 ? 10.039 11.445 -1.646 1 98.94 13 VAL B O 1
ATOM 1156 N N . THR B 1 14 ? 10.18 13.633 -1.709 1 98.94 14 THR B N 1
ATOM 1157 C CA . THR B 1 14 ? 10.516 13.781 -0.298 1 98.94 14 THR B CA 1
ATOM 1158 C C . THR B 1 14 ? 9.742 14.945 0.321 1 98.94 14 THR B C 1
ATOM 1160 O O . THR B 1 14 ? 9.367 15.891 -0.377 1 98.94 14 THR B O 1
ATOM 1163 N N . PHE B 1 15 ? 9.469 14.812 1.615 1 98.94 15 PHE B N 1
ATOM 1164 C CA . PHE B 1 15 ? 8.68 15.836 2.291 1 98.94 15 PHE B CA 1
ATOM 1165 C C . PHE B 1 15 ? 9.008 15.883 3.779 1 98.94 15 PHE B C 1
ATOM 1167 O O . PHE B 1 15 ? 9.695 14.992 4.293 1 98.94 15 PHE B O 1
ATOM 1174 N N . GLU B 1 16 ? 8.617 16.922 4.41 1 98.88 16 GLU B N 1
ATOM 1175 C CA . GLU B 1 16 ? 8.656 17.109 5.859 1 98.88 16 GLU B CA 1
ATOM 1176 C C . GLU B 1 16 ? 7.289 17.531 6.395 1 98.88 16 GLU B C 1
ATOM 1178 O O . GLU B 1 16 ? 6.57 18.297 5.75 1 98.88 16 GLU B O 1
ATOM 1183 N N . VAL B 1 17 ? 6.961 16.969 7.605 1 98.75 17 VAL B N 1
ATOM 1184 C CA . VAL B 1 17 ? 5.711 17.375 8.242 1 98.75 17 VAL B CA 1
ATOM 1185 C C . VAL B 1 17 ? 5.957 17.656 9.727 1 98.75 17 VAL B C 1
ATOM 1187 O O . VAL B 1 17 ? 6.848 17.062 10.336 1 98.75 17 VAL B O 1
ATOM 1190 N N . GLU B 1 18 ? 5.238 18.625 10.172 1 98.62 18 GLU B N 1
ATOM 1191 C CA . GLU B 1 18 ? 5.16 18.859 11.609 1 98.62 18 GLU B CA 1
ATOM 1192 C C . GLU B 1 18 ? 3.859 18.297 12.188 1 98.62 18 GLU B C 1
ATOM 1194 O O . GLU B 1 18 ? 2.775 18.594 11.672 1 98.62 18 GLU B O 1
ATOM 1199 N N . ALA B 1 19 ? 3.969 17.453 13.18 1 98.44 19 ALA B N 1
ATOM 1200 C CA . ALA B 1 19 ? 2.811 16.828 13.805 1 98.44 19 ALA B CA 1
ATOM 1201 C C . ALA B 1 19 ? 3.084 16.516 15.273 1 98.44 19 ALA B C 1
ATOM 1203 O O . ALA B 1 19 ? 4.23 16.578 15.727 1 98.44 19 ALA B O 1
ATOM 1204 N N . PRO B 1 20 ? 2.02 16.312 16.047 1 97.94 20 PRO B N 1
ATOM 1205 C CA . PRO B 1 20 ? 2.24 15.883 17.438 1 97.94 20 PRO B CA 1
ATOM 1206 C C . PRO B 1 20 ? 3.086 14.617 17.531 1 97.94 20 PRO B C 1
ATOM 1208 O O . PRO B 1 20 ? 3.113 13.812 16.594 1 97.94 20 PRO B O 1
ATOM 1211 N N . SER B 1 21 ? 3.785 14.422 18.688 1 98.25 21 SER B N 1
ATOM 1212 C CA . SER B 1 21 ? 4.586 13.219 18.891 1 98.25 21 SER B CA 1
ATOM 1213 C C . SER B 1 21 ? 3.701 12.008 19.156 1 98.25 21 SER B C 1
ATOM 1215 O O . SER B 1 21 ? 4.137 10.867 19 1 98.25 21 SER B O 1
ATOM 1217 N N . ASP B 1 22 ? 2.477 12.258 19.672 1 98.31 22 ASP B N 1
ATOM 1218 C CA . ASP B 1 22 ? 1.458 11.219 19.766 1 98.31 22 ASP B CA 1
ATOM 1219 C C . ASP B 1 22 ? 0.598 11.172 18.5 1 98.31 22 ASP B C 1
ATOM 1221 O O . ASP B 1 22 ? -0.331 11.969 18.359 1 98.31 22 ASP B O 1
ATOM 1225 N N . LEU B 1 23 ? 0.854 10.281 17.641 1 98.31 23 LEU B N 1
ATOM 1226 C CA . LEU B 1 23 ? 0.187 10.227 16.344 1 98.31 23 LEU B CA 1
ATOM 1227 C C . LEU B 1 23 ? -1.102 9.414 16.438 1 98.31 23 LEU B C 1
ATOM 1229 O O . LEU B 1 23 ? -1.146 8.375 17.109 1 98.31 23 LEU B O 1
ATOM 1233 N N . VAL B 1 24 ? -2.119 9.914 15.82 1 98.44 24 VAL B N 1
ATOM 1234 C CA . VAL B 1 24 ? -3.334 9.148 15.562 1 98.44 24 VAL B CA 1
ATOM 1235 C C . VAL B 1 24 ? -3.393 8.75 14.086 1 98.44 24 VAL B C 1
ATOM 1237 O O . VAL B 1 24 ? -3.459 9.609 13.211 1 98.44 24 VAL B O 1
ATOM 1240 N N . VAL B 1 25 ? -3.346 7.477 13.82 1 98.75 25 VAL B N 1
ATOM 1241 C CA . VAL B 1 25 ? -3.316 6.934 12.461 1 98.75 25 VAL B CA 1
ATOM 1242 C C . VAL B 1 25 ? -4.648 6.258 12.148 1 98.75 25 VAL B C 1
ATOM 1244 O O . VAL B 1 25 ? -5.109 5.398 12.906 1 98.75 25 VAL B O 1
ATOM 1247 N N . PHE B 1 26 ? -5.227 6.672 11.039 1 98.75 26 PHE B N 1
ATOM 1248 C CA . PHE B 1 26 ? -6.52 6.121 10.641 1 98.75 26 PHE B CA 1
ATOM 1249 C C . PHE B 1 26 ? -6.332 4.906 9.742 1 98.75 26 PHE B C 1
ATOM 1251 O O . PHE B 1 26 ? -5.555 4.949 8.789 1 98.75 26 PHE B O 1
ATOM 1258 N N . LYS B 1 27 ? -6.988 3.842 10.086 1 98.62 27 LYS B N 1
ATOM 1259 C CA . LYS B 1 27 ? -7.16 2.67 9.234 1 98.62 27 LYS B CA 1
ATOM 1260 C C . LYS 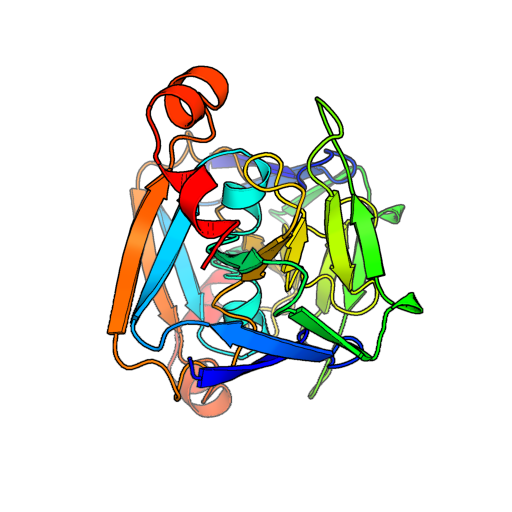B 1 27 ? -8.539 2.668 8.578 1 98.62 27 LYS B C 1
ATOM 1262 O O . LYS B 1 27 ? -9.523 2.256 9.188 1 98.62 27 LYS B O 1
ATOM 1267 N N . CYS B 1 28 ? -8.57 3.098 7.383 1 98.44 28 CYS B N 1
ATOM 1268 C CA . CYS B 1 28 ? -9.812 3.219 6.629 1 98.44 28 CYS B CA 1
ATOM 1269 C C . CYS B 1 28 ? -10.055 1.979 5.777 1 98.44 28 CYS B C 1
ATOM 1271 O O . CYS B 1 28 ? -9.133 1.458 5.152 1 98.44 28 CYS B O 1
ATOM 1273 N N . ASN B 1 29 ? -11.266 1.529 5.652 1 98.31 29 ASN B N 1
ATOM 1274 C CA . ASN B 1 29 ? -11.555 0.31 4.906 1 98.31 29 ASN B CA 1
ATOM 1275 C C . ASN B 1 29 ? -12.242 0.616 3.576 1 98.31 29 ASN B C 1
ATOM 1277 O O . ASN B 1 29 ? -12.891 -0.254 2.994 1 98.31 29 ASN B O 1
ATOM 1281 N N . CYS B 1 30 ? -12.18 1.9 3.139 1 98.25 30 CYS B N 1
ATOM 1282 C CA . CYS B 1 30 ? -12.672 2.135 1.786 1 98.25 30 CYS B CA 1
ATOM 1283 C C . CYS B 1 30 ? -11.836 1.376 0.763 1 98.25 30 CYS B C 1
ATOM 1285 O O . CYS B 1 30 ? -10.766 0.849 1.094 1 98.25 30 CYS B O 1
ATOM 1287 N N . SER B 1 31 ? -12.258 1.318 -0.459 1 98.44 31 SER B N 1
ATOM 1288 C CA . SER B 1 31 ? -11.672 0.43 -1.456 1 98.44 31 SER B CA 1
ATOM 1289 C C . SER B 1 31 ? -10.211 0.784 -1.72 1 98.44 31 SER B C 1
ATOM 1291 O O . SER B 1 31 ? -9.352 -0.099 -1.774 1 98.44 31 SER B O 1
ATOM 1293 N N . ILE B 1 32 ? -9.875 2.09 -1.832 1 98.69 32 ILE B N 1
ATOM 1294 C CA . ILE B 1 32 ? -8.523 2.471 -2.234 1 98.69 32 ILE B CA 1
ATOM 1295 C C . ILE B 1 32 ? -7.586 2.393 -1.034 1 98.69 32 ILE B C 1
ATOM 1297 O O . ILE B 1 32 ? -6.426 1.993 -1.17 1 98.69 32 ILE B O 1
ATOM 1301 N N . CYS B 1 33 ? -8.023 2.76 0.163 1 98.75 33 CYS B N 1
ATOM 1302 C CA . CYS B 1 33 ? -7.188 2.617 1.349 1 98.75 33 CYS B CA 1
ATOM 1303 C C . CYS B 1 33 ? -6.922 1.149 1.656 1 98.75 33 CYS B C 1
ATOM 1305 O O . CYS B 1 33 ? -5.824 0.79 2.092 1 98.75 33 CYS B O 1
ATOM 1307 N N . HIS B 1 34 ? -7.938 0.329 1.41 1 98.62 34 HIS B N 1
ATOM 1308 C CA . HIS B 1 34 ? -7.793 -1.104 1.634 1 98.62 34 HIS B CA 1
ATOM 1309 C C . HIS B 1 34 ? -6.73 -1.7 0.72 1 98.62 34 HIS B C 1
ATOM 1311 O O . HIS B 1 34 ? -5.793 -2.352 1.191 1 98.62 34 HIS B O 1
ATOM 1317 N N . ILE B 1 35 ? -6.859 -1.447 -0.561 1 98.88 35 ILE B N 1
ATOM 1318 C CA . ILE B 1 35 ? -5.973 -2.113 -1.51 1 98.88 35 ILE B CA 1
ATOM 1319 C C . ILE B 1 35 ? -4.555 -1.562 -1.368 1 98.88 35 ILE B C 1
ATOM 1321 O O . ILE B 1 35 ? -3.578 -2.291 -1.553 1 98.88 35 ILE B O 1
ATOM 1325 N N . LYS B 1 36 ? -4.379 -0.294 -0.955 1 98.88 36 LYS B N 1
ATOM 1326 C CA . LYS B 1 36 ? -3.061 0.315 -0.815 1 98.88 36 LYS B CA 1
ATOM 1327 C C . LYS B 1 36 ? -2.537 0.174 0.612 1 98.88 36 LYS B C 1
ATOM 1329 O O . LYS B 1 36 ? -1.373 0.471 0.884 1 98.88 36 LYS B O 1
ATOM 1334 N N . GLN B 1 37 ? -3.457 -0.288 1.496 1 98.69 37 GLN B N 1
ATOM 1335 C CA . GLN B 1 37 ? -3.137 -0.271 2.92 1 98.69 37 GLN B CA 1
ATOM 1336 C C . GLN B 1 37 ? -2.605 1.094 3.348 1 98.69 37 GLN B C 1
ATOM 1338 O O . GLN B 1 37 ? -1.562 1.183 4 1 98.69 37 GLN B O 1
ATOM 1343 N N . ASN B 1 38 ? -3.34 2.09 2.873 1 98.62 38 ASN B N 1
ATOM 1344 C CA . ASN B 1 38 ? -3 3.469 3.203 1 98.62 38 ASN B CA 1
ATOM 1345 C C . ASN B 1 38 ? -3.434 3.828 4.621 1 98.62 38 ASN B C 1
ATOM 1347 O O . ASN B 1 38 ? -4.516 4.383 4.824 1 98.62 38 ASN B O 1
ATOM 1351 N N . HIS B 1 39 ? -2.646 3.51 5.605 1 98.88 39 HIS B N 1
ATOM 1352 C CA . HIS B 1 39 ? -2.816 3.961 6.984 1 98.88 39 HIS B CA 1
ATOM 1353 C C . HIS B 1 39 ? -2.156 5.316 7.203 1 98.88 39 HIS B C 1
ATOM 1355 O O . HIS B 1 39 ? -0.945 5.457 7.023 1 98.88 39 HIS B O 1
ATOM 1361 N N . HIS B 1 40 ? -3.029 6.297 7.582 1 98.88 40 HIS B N 1
ATOM 1362 C CA . HIS B 1 40 ? -2.486 7.645 7.484 1 98.88 40 HIS B CA 1
ATOM 1363 C C . HIS B 1 40 ? -2.906 8.5 8.68 1 98.88 40 HIS B C 1
ATOM 1365 O O . HIS B 1 40 ? -3.922 8.219 9.32 1 98.88 40 HIS B O 1
ATOM 1371 N N . PHE B 1 41 ? -2.123 9.461 9.023 1 98.75 41 PHE B N 1
ATOM 1372 C CA . PHE B 1 41 ? -2.496 10.547 9.93 1 98.75 41 PHE B CA 1
ATOM 1373 C C . PHE B 1 41 ? -2.646 11.859 9.172 1 98.75 41 PHE B C 1
ATOM 1375 O O . PHE B 1 41 ? -2.041 12.047 8.117 1 98.75 41 PHE B O 1
ATOM 1382 N N . ILE B 1 42 ? -3.453 12.727 9.695 1 98.69 42 ILE B N 1
ATOM 1383 C CA . ILE B 1 42 ? -3.826 13.953 9.008 1 98.69 42 ILE B CA 1
ATOM 1384 C C . ILE B 1 42 ? -2.93 15.102 9.469 1 98.69 42 ILE B C 1
ATOM 1386 O O . ILE B 1 42 ? -2.664 15.242 10.664 1 98.69 42 ILE B O 1
ATOM 1390 N N . VAL B 1 43 ? -2.449 15.836 8.547 1 98.5 43 VAL B N 1
ATOM 1391 C CA . VAL B 1 43 ? -1.643 17.031 8.812 1 98.5 43 VAL B CA 1
ATOM 1392 C C . VAL B 1 43 ? -2.229 18.219 8.07 1 98.5 43 VAL B C 1
ATOM 1394 O O . VAL B 1 43 ? -2.475 18.156 6.863 1 98.5 43 VAL B O 1
ATOM 1397 N N . PRO B 1 44 ? -2.459 19.359 8.781 1 98.25 44 PRO B N 1
ATOM 1398 C CA . PRO B 1 44 ? -2.852 20.562 8.055 1 98.25 44 PRO B CA 1
ATOM 1399 C C . PRO B 1 44 ? -1.841 20.969 6.98 1 98.25 44 PRO B C 1
ATOM 1401 O O . PRO B 1 44 ? -0.638 20.75 7.152 1 98.25 44 PRO B O 1
ATOM 1404 N N . GLU B 1 45 ? -2.316 21.562 5.941 1 97.75 45 GLU B N 1
ATOM 1405 C CA . GLU B 1 45 ? -1.48 21.938 4.805 1 97.75 45 GLU B CA 1
ATOM 1406 C C . GLU B 1 45 ? -0.298 22.797 5.242 1 97.75 45 GLU B C 1
ATOM 1408 O O . GLU B 1 45 ? 0.813 22.641 4.734 1 97.75 45 GLU B O 1
ATOM 1413 N N . ARG B 1 46 ? -0.502 23.641 6.227 1 97.88 46 ARG B N 1
ATOM 1414 C CA . ARG B 1 46 ? 0.537 24.562 6.676 1 97.88 46 ARG B CA 1
ATOM 1415 C C . ARG B 1 46 ? 1.678 23.812 7.352 1 97.88 46 ARG B C 1
ATOM 1417 O O . ARG B 1 46 ? 2.764 24.359 7.539 1 97.88 46 ARG B O 1
ATOM 1424 N N . PHE B 1 47 ? 1.469 22.594 7.77 1 98.56 47 PHE B N 1
ATOM 1425 C CA . PHE B 1 47 ? 2.484 21.812 8.469 1 98.56 47 PHE B CA 1
ATOM 1426 C C . PHE B 1 47 ? 3.082 20.75 7.551 1 98.56 47 PHE B C 1
ATOM 1428 O O . PHE B 1 47 ? 3.818 19.875 8.008 1 98.56 47 PHE B O 1
ATOM 1435 N N . PHE B 1 48 ? 2.719 20.828 6.277 1 98.81 48 PHE B N 1
ATOM 1436 C CA . PHE B 1 48 ? 3.27 19.938 5.266 1 98.81 48 PHE B CA 1
ATOM 1437 C C . PHE B 1 48 ? 4.156 20.703 4.293 1 98.81 48 PHE B C 1
ATOM 1439 O O . PHE B 1 48 ? 3.742 21.734 3.744 1 98.81 48 PHE B O 1
ATOM 1446 N N . THR B 1 49 ? 5.398 20.203 4.066 1 98.88 49 THR B N 1
ATOM 1447 C CA . THR B 1 49 ? 6.297 20.797 3.08 1 98.88 49 THR B CA 1
ATOM 1448 C C . THR B 1 49 ? 6.824 19.719 2.127 1 98.88 49 THR B C 1
ATOM 1450 O O . THR B 1 49 ? 7.508 18.781 2.549 1 98.88 49 THR B O 1
ATOM 1453 N N . LEU B 1 50 ? 6.453 19.812 0.865 1 98.88 50 LEU B N 1
ATOM 1454 C CA . LEU B 1 50 ? 7.078 18.984 -0.163 1 98.88 50 LEU B CA 1
ATOM 1455 C C . LEU B 1 50 ? 8.5 19.453 -0.455 1 98.88 50 LEU B C 1
ATOM 1457 O O . LEU B 1 50 ? 8.703 20.609 -0.865 1 98.88 50 LEU B O 1
ATOM 1461 N N . LEU B 1 51 ? 9.422 18.609 -0.198 1 98.94 51 LEU B N 1
ATOM 1462 C CA . LEU B 1 51 ? 10.828 18.984 -0.348 1 98.94 51 LEU B CA 1
ATOM 1463 C C . LEU B 1 51 ? 11.312 18.734 -1.771 1 98.94 51 LEU B C 1
ATOM 1465 O O . LEU B 1 51 ? 12.172 19.453 -2.277 1 98.94 51 LEU B O 1
ATOM 1469 N N . SER B 1 52 ? 10.852 17.703 -2.438 1 98.88 52 SER B N 1
ATOM 1470 C CA . SER B 1 52 ? 11.219 17.391 -3.816 1 98.88 52 SER B CA 1
ATOM 1471 C C . SER B 1 52 ? 10.156 16.531 -4.484 1 98.88 52 SER B C 1
ATOM 1473 O O . SER B 1 52 ? 9.406 15.82 -3.803 1 98.88 52 SER B O 1
ATOM 1475 N N . GLY B 1 53 ? 10.023 16.625 -5.82 1 98.81 53 GLY B N 1
ATOM 1476 C CA . GLY B 1 53 ? 9.352 15.602 -6.594 1 98.81 53 GLY B CA 1
ATOM 1477 C C . GLY B 1 53 ? 7.938 15.977 -6.992 1 98.81 53 GLY B C 1
ATOM 1478 O O . GLY B 1 53 ? 7.117 15.109 -7.285 1 98.81 53 GLY B O 1
ATOM 1479 N N . GLN B 1 54 ? 7.664 17.234 -6.898 1 98.81 54 GLN B N 1
ATOM 1480 C CA . GLN B 1 54 ? 6.344 17.656 -7.352 1 98.81 54 GLN B CA 1
ATOM 1481 C C . GLN B 1 54 ? 6.035 17.109 -8.742 1 98.81 54 GLN B C 1
ATOM 1483 O O . GLN B 1 54 ? 4.934 16.609 -8.992 1 98.81 54 GLN B O 1
ATOM 1488 N N . GLU B 1 55 ? 6.965 17.109 -9.617 1 98.69 55 GLU B N 1
ATOM 1489 C CA . GLU B 1 55 ? 6.777 16.703 -11.008 1 98.69 55 GLU B CA 1
ATOM 1490 C C . GLU B 1 55 ? 6.734 15.18 -11.133 1 98.69 55 GLU B C 1
ATOM 1492 O O . GLU B 1 55 ? 6.379 14.648 -12.188 1 98.69 55 GLU B O 1
ATOM 1497 N N . MET B 1 56 ? 7.059 14.477 -10.109 1 98.88 56 MET B N 1
ATOM 1498 C CA . MET B 1 56 ? 7.102 13.016 -10.117 1 98.88 56 MET B CA 1
ATOM 1499 C C . MET B 1 56 ? 5.777 12.43 -9.625 1 98.88 56 MET B C 1
ATOM 1501 O O . MET B 1 56 ? 5.57 11.219 -9.695 1 98.88 56 MET B O 1
ATOM 1505 N N . LEU B 1 57 ? 4.871 13.305 -9.164 1 98.94 57 LEU B N 1
ATOM 1506 C CA . LEU B 1 57 ? 3.6 12.852 -8.609 1 98.94 57 LEU B CA 1
ATOM 1507 C C . LEU B 1 57 ? 2.561 12.672 -9.719 1 98.94 57 LEU B C 1
ATOM 1509 O O . LEU B 1 57 ? 2.477 13.492 -10.633 1 98.94 57 LEU B O 1
ATOM 1513 N N . THR B 1 58 ? 1.919 11.594 -9.641 1 98.81 58 THR B N 1
ATOM 1514 C CA . THR B 1 58 ? 0.761 11.312 -10.484 1 98.81 58 THR B CA 1
ATOM 1515 C C . THR B 1 58 ? -0.528 11.383 -9.672 1 98.81 58 THR B C 1
ATOM 1517 O O . THR B 1 58 ? -0.586 10.891 -8.547 1 98.81 58 THR B O 1
ATOM 1520 N N . GLU B 1 59 ? -1.512 11.992 -10.211 1 98.88 59 GLU B N 1
ATOM 1521 C CA . GLU B 1 59 ? -2.793 12.164 -9.531 1 98.88 59 GLU B CA 1
ATOM 1522 C C . GLU B 1 59 ? -3.797 11.102 -9.961 1 98.88 59 GLU B C 1
ATOM 1524 O O . GLU B 1 59 ? -3.871 10.75 -11.141 1 98.88 59 GLU B O 1
ATOM 1529 N N . TYR B 1 60 ? -4.516 10.578 -9.016 1 98.94 60 TYR B N 1
ATOM 1530 C CA . TYR B 1 60 ? -5.637 9.672 -9.25 1 98.94 60 TYR B CA 1
ATOM 1531 C C . TYR B 1 60 ? -6.848 10.078 -8.422 1 98.94 60 TYR B C 1
ATOM 1533 O O . TYR B 1 60 ? -6.738 10.273 -7.207 1 98.94 60 TYR B O 1
ATOM 1541 N N . ARG B 1 61 ? -7.918 10.234 -9.117 1 98.75 61 ARG B N 1
ATOM 1542 C CA . ARG B 1 61 ? -9.203 10.539 -8.5 1 98.75 61 ARG B CA 1
ATOM 1543 C C . ARG B 1 61 ? -10.281 9.57 -8.961 1 98.75 61 ARG B C 1
ATOM 1545 O O . ARG B 1 61 ? -10.258 9.109 -10.109 1 98.75 61 ARG B O 1
ATOM 1552 N N . PHE B 1 62 ? -11.234 9.359 -8.156 1 98.38 62 PHE B N 1
ATOM 1553 C CA . PHE B 1 62 ? -12.336 8.477 -8.508 1 98.38 62 PHE B CA 1
ATOM 1554 C C . PHE B 1 62 ? -13.617 8.883 -7.789 1 98.38 62 PHE B C 1
ATOM 1556 O O . PHE B 1 62 ? -13.602 9.773 -6.938 1 98.38 62 PHE B O 1
ATOM 1563 N N . ASN B 1 63 ? -14.695 8.219 -8.211 1 96.94 63 ASN B N 1
ATOM 1564 C CA . ASN B 1 63 ? -16.016 8.469 -7.645 1 96.94 63 ASN B CA 1
ATOM 1565 C C . ASN B 1 63 ? -16.328 9.961 -7.59 1 96.94 63 ASN B C 1
ATOM 1567 O O . ASN B 1 63 ? -16.391 10.617 -8.625 1 96.94 63 ASN B O 1
ATOM 1571 N N . THR B 1 64 ? -16.312 10.594 -6.273 1 96.88 64 THR B N 1
ATOM 1572 C CA . THR B 1 64 ? -16.672 12 -6.16 1 96.88 64 THR B CA 1
ATOM 1573 C C . THR B 1 64 ? -15.531 12.891 -6.652 1 96.88 64 THR B C 1
ATOM 1575 O O . THR B 1 64 ? -15.719 14.086 -6.871 1 96.88 64 THR B O 1
ATOM 1578 N N . ARG B 1 65 ? -14.469 12.344 -6.848 1 98 65 ARG B N 1
ATOM 1579 C CA . ARG B 1 65 ? -13.273 13.023 -7.348 1 98 65 ARG B CA 1
ATOM 1580 C C . ARG B 1 65 ? -12.797 14.086 -6.363 1 98 65 ARG B C 1
ATOM 1582 O O . ARG B 1 65 ? -12.086 15.016 -6.746 1 98 65 ARG B O 1
ATOM 1589 N N . THR B 1 66 ? -13.102 13.961 -5.105 1 97.38 66 THR B N 1
ATOM 1590 C CA . THR B 1 66 ? -12.734 14.938 -4.082 1 97.38 66 THR B CA 1
ATOM 1591 C C . THR B 1 66 ? -11.352 14.625 -3.506 1 97.38 66 THR B C 1
ATOM 1593 O O . THR B 1 66 ? -10.508 15.516 -3.393 1 97.38 66 THR B O 1
ATOM 1596 N N . ALA B 1 67 ? -11.18 13.383 -3.125 1 98.44 67 ALA B N 1
ATOM 1597 C CA . ALA B 1 67 ? -9.852 13 -2.645 1 98.44 67 ALA B CA 1
ATOM 1598 C C . ALA B 1 67 ? -8.828 13.016 -3.777 1 98.44 67 ALA B C 1
ATOM 1600 O O . ALA B 1 67 ? -9.117 12.547 -4.883 1 98.44 67 ALA B O 1
ATOM 1601 N N . ILE B 1 68 ? -7.754 13.578 -3.543 1 98.81 68 ILE B N 1
ATOM 1602 C CA . ILE B 1 68 ? -6.68 13.633 -4.527 1 98.81 68 ILE B CA 1
ATOM 1603 C C . ILE B 1 68 ? -5.559 12.68 -4.125 1 98.81 68 ILE B C 1
ATOM 1605 O O . ILE B 1 68 ? -4.703 13.023 -3.311 1 98.81 68 ILE B O 1
ATOM 1609 N N . HIS B 1 69 ? -5.547 11.516 -4.719 1 98.94 69 HIS B N 1
ATOM 1610 C CA . HIS B 1 69 ? -4.496 10.539 -4.461 1 98.94 69 HIS B CA 1
ATOM 1611 C C . HIS B 1 69 ? -3.258 10.836 -5.301 1 98.94 69 HIS B C 1
ATOM 1613 O O . HIS B 1 69 ? -3.35 10.961 -6.523 1 98.94 69 HIS B O 1
ATOM 1619 N N . LEU B 1 70 ? -2.154 10.922 -4.645 1 98.94 70 LEU B N 1
ATOM 1620 C CA . LEU B 1 70 ? -0.887 11.25 -5.289 1 98.94 70 LEU B CA 1
ATOM 1621 C C . LEU B 1 70 ? 0.122 10.117 -5.109 1 98.94 70 LEU B C 1
ATOM 1623 O O . LEU B 1 70 ? 0.38 9.688 -3.982 1 98.94 70 LEU B O 1
ATOM 1627 N N . PHE B 1 71 ? 0.681 9.633 -6.152 1 98.94 71 PHE B N 1
ATOM 1628 C CA . PHE B 1 71 ? 1.692 8.594 -6.012 1 98.94 71 PHE B CA 1
ATOM 1629 C C . PHE B 1 71 ? 2.869 8.852 -6.941 1 98.94 71 PHE B C 1
ATOM 1631 O O . PHE B 1 71 ? 2.721 9.516 -7.969 1 98.94 71 PHE B O 1
ATOM 1638 N N . CYS B 1 72 ? 4.051 8.414 -6.621 1 98.94 72 CYS B N 1
ATOM 1639 C CA . CYS B 1 72 ? 5.273 8.562 -7.406 1 98.94 72 CYS B CA 1
ATOM 1640 C C . CYS B 1 72 ? 5.191 7.762 -8.703 1 98.94 72 CYS B C 1
ATOM 1642 O O . CYS B 1 72 ? 4.922 6.559 -8.672 1 98.94 72 CYS B O 1
ATOM 1644 N N . LYS B 1 73 ? 5.418 8.383 -9.797 1 98.88 73 LYS B N 1
ATOM 1645 C CA . LYS B 1 73 ? 5.281 7.715 -11.086 1 98.88 73 LYS B CA 1
ATOM 1646 C C . LYS B 1 73 ? 6.43 6.738 -11.328 1 98.88 73 LYS B C 1
ATOM 1648 O O . LYS B 1 73 ? 6.387 5.934 -12.258 1 98.88 73 LYS B O 1
ATOM 1653 N N . VAL B 1 74 ? 7.477 6.789 -10.508 1 98.88 74 VAL B N 1
ATOM 1654 C CA . VAL B 1 74 ? 8.641 5.918 -10.664 1 98.88 74 VAL B CA 1
ATOM 1655 C C . VAL B 1 74 ? 8.438 4.641 -9.859 1 98.88 74 VAL B C 1
ATOM 1657 O O . VAL B 1 74 ? 8.57 3.533 -10.383 1 98.88 74 VAL B O 1
ATOM 1660 N N . CYS B 1 75 ? 8.016 4.742 -8.594 1 98.94 75 CYS B N 1
ATOM 1661 C CA . CYS B 1 75 ? 8 3.559 -7.742 1 98.94 75 CYS B CA 1
ATOM 1662 C C . CYS B 1 75 ? 6.578 3.205 -7.328 1 98.94 75 CYS B C 1
ATOM 1664 O O . CYS B 1 75 ? 6.348 2.18 -6.684 1 98.94 75 CYS B O 1
ATOM 1666 N N . GLY B 1 76 ? 5.641 4.039 -7.609 1 98.94 76 GLY B N 1
ATOM 1667 C CA . GLY B 1 76 ? 4.234 3.725 -7.422 1 98.94 76 GLY B CA 1
ATOM 1668 C C . GLY B 1 76 ? 3.74 4.016 -6.016 1 98.94 76 GLY B C 1
ATOM 1669 O O . G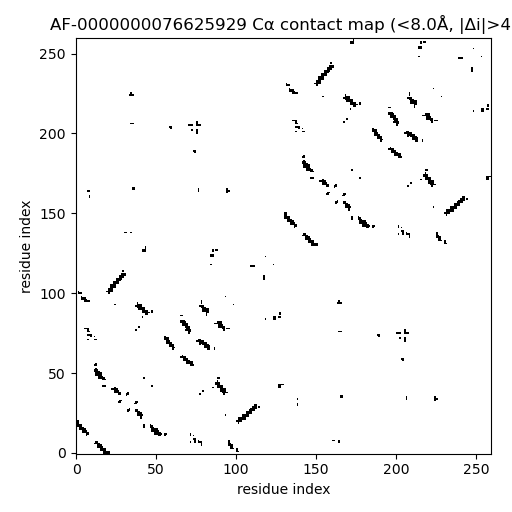LY B 1 76 ? 2.555 3.846 -5.719 1 98.94 76 GLY B O 1
ATOM 1670 N N . VAL B 1 77 ? 4.59 4.539 -5.102 1 98.94 77 VAL B N 1
ATOM 1671 C CA . VAL B 1 77 ? 4.234 4.703 -3.695 1 98.94 77 VAL B CA 1
ATOM 1672 C C . VAL B 1 77 ? 3.406 5.973 -3.516 1 98.94 77 VAL B C 1
ATOM 1674 O O . VAL B 1 77 ? 3.734 7.023 -4.074 1 98.94 77 VAL B O 1
ATOM 1677 N N . GLU B 1 78 ? 2.307 5.844 -2.852 1 98.94 78 GLU B N 1
ATOM 1678 C CA . GLU B 1 78 ? 1.531 6.973 -2.344 1 98.94 78 GLU B CA 1
ATOM 1679 C C . GLU B 1 78 ? 1.935 7.316 -0.913 1 98.94 78 GLU B C 1
ATOM 1681 O O . GLU B 1 78 ? 1.445 6.707 0.04 1 98.94 78 GLU B O 1
ATOM 1686 N N . SER B 1 79 ? 2.758 8.344 -0.781 1 98.94 79 SER B N 1
ATOM 1687 C CA . SER B 1 79 ? 3.271 8.711 0.534 1 98.94 79 SER B CA 1
ATOM 1688 C C . SER B 1 79 ? 2.305 9.641 1.265 1 98.94 79 SER B C 1
ATOM 1690 O O . SER B 1 79 ? 2.318 9.719 2.494 1 98.94 79 SER B O 1
ATOM 1692 N N . PHE B 1 80 ? 1.531 10.328 0.505 1 98.94 80 PHE B N 1
ATOM 1693 C CA . PHE B 1 80 ? 0.515 11.234 1.03 1 98.94 80 PHE B CA 1
ATOM 1694 C C . PHE B 1 80 ? -0.581 11.477 -0.001 1 98.94 80 PHE B C 1
ATOM 1696 O O . PHE B 1 80 ? -0.435 11.102 -1.168 1 98.94 80 PHE B O 1
ATOM 1703 N N . TYR B 1 81 ? -1.653 12 0.427 1 98.88 81 TYR B N 1
ATOM 1704 C CA . TYR B 1 81 ? -2.775 12.391 -0.421 1 98.88 81 TYR B CA 1
ATOM 1705 C C . TYR B 1 81 ? -3.592 13.5 0.229 1 98.88 81 TYR B C 1
ATOM 1707 O O . TYR B 1 81 ? -3.371 13.844 1.393 1 98.88 81 TYR B O 1
ATOM 1715 N N . ARG B 1 82 ? -4.438 14.133 -0.542 1 98.69 82 ARG B N 1
ATOM 1716 C CA . ARG B 1 82 ? -5.41 15.07 0.014 1 98.69 82 ARG B CA 1
ATOM 1717 C C . ARG B 1 82 ? -6.754 14.391 0.257 1 98.69 82 ARG B C 1
ATOM 1719 O O . ARG B 1 82 ? -7.496 14.117 -0.688 1 98.69 82 ARG B O 1
ATOM 1726 N N . PRO B 1 83 ? -7.074 14.18 1.528 1 98.25 83 PRO B N 1
ATOM 1727 C CA . PRO B 1 83 ? -8.273 13.398 1.834 1 98.25 83 PRO B CA 1
ATOM 1728 C C . PRO B 1 83 ? -9.562 14.18 1.583 1 98.25 83 PRO B C 1
ATOM 1730 O O . PRO B 1 83 ? -9.578 15.406 1.696 1 98.25 83 PRO B O 1
ATOM 1733 N N . ARG B 1 84 ? -10.594 13.43 1.309 1 97.31 84 ARG B N 1
ATOM 1734 C CA . ARG B 1 84 ? -11.938 13.992 1.238 1 97.31 84 ARG B CA 1
ATOM 1735 C C . ARG B 1 84 ? -12.375 14.547 2.592 1 97.31 84 ARG B C 1
ATOM 1737 O O . ARG B 1 84 ? -13.023 15.594 2.664 1 97.31 84 ARG B O 1
ATOM 1744 N N . SER B 1 85 ? -11.984 13.883 3.664 1 96.31 85 SER B N 1
ATOM 1745 C CA . SER B 1 85 ? -12.398 14.25 5.016 1 96.31 85 SER B CA 1
ATOM 1746 C C . SER B 1 85 ? -11.758 15.57 5.449 1 96.31 85 SER B C 1
ATOM 1748 O O . SER B 1 85 ? -12.32 16.297 6.266 1 96.31 85 SER B O 1
ATOM 1750 N N . ASN B 1 86 ? -10.539 15.875 4.996 1 97.25 86 ASN B N 1
ATOM 1751 C CA . ASN B 1 86 ? -9.75 17.062 5.336 1 97.25 86 ASN B CA 1
ATOM 1752 C C . ASN B 1 86 ? -9.094 17.672 4.098 1 97.25 86 ASN B C 1
ATOM 1754 O O . ASN B 1 86 ? -7.871 17.609 3.945 1 97.25 86 ASN B O 1
ATOM 1758 N N . PRO B 1 87 ? -9.906 18.297 3.244 1 95.56 87 PRO B N 1
ATOM 1759 C CA . PRO B 1 87 ? -9.391 18.766 1.96 1 95.56 87 PRO B CA 1
ATOM 1760 C C . PRO B 1 87 ? -8.367 19.891 2.117 1 95.56 87 PRO B C 1
ATOM 1762 O O . PRO B 1 87 ? -7.676 20.234 1.157 1 95.56 87 PRO B O 1
ATOM 1765 N N . ASP B 1 88 ? -8.172 20.406 3.307 1 95.88 88 ASP B N 1
ATOM 1766 C CA . ASP B 1 88 ? -7.238 21.484 3.605 1 95.88 88 ASP B CA 1
ATOM 1767 C C . ASP B 1 88 ? -5.941 20.953 4.203 1 95.88 88 ASP B C 1
ATOM 1769 O O . ASP B 1 88 ? -5.156 21.703 4.777 1 95.88 88 ASP B O 1
ATOM 1773 N N . GLY B 1 89 ? -5.695 19.688 4.082 1 98 89 GLY B N 1
ATOM 1774 C CA . GLY B 1 89 ? -4.496 19.047 4.586 1 98 89 GLY B CA 1
ATOM 1775 C C . GLY B 1 89 ? -4.109 17.797 3.797 1 98 89 GLY B C 1
ATOM 1776 O O . GLY B 1 89 ? -4.438 17.688 2.615 1 98 89 GLY B O 1
ATOM 1777 N N . TYR B 1 90 ? -3.275 17.047 4.453 1 98.81 90 TYR B N 1
ATOM 1778 C CA . TYR B 1 90 ? -2.783 15.82 3.842 1 98.81 90 TYR B CA 1
ATOM 1779 C C . TYR B 1 90 ? -2.951 14.641 4.789 1 98.81 90 TYR B C 1
ATOM 1781 O O . TYR B 1 90 ? -2.82 14.781 6.008 1 98.81 90 TYR B O 1
ATOM 1789 N N . GLY B 1 91 ? -3.354 13.539 4.277 1 98.81 91 GLY B N 1
ATOM 1790 C CA . GLY B 1 91 ? -3.111 12.25 4.918 1 98.81 91 GLY B CA 1
ATOM 1791 C C . GLY B 1 91 ? -1.743 11.68 4.605 1 98.81 91 GLY B C 1
ATOM 1792 O O . GLY B 1 91 ? -1.419 11.43 3.439 1 98.81 91 GLY B O 1
ATOM 1793 N N . VAL B 1 92 ? -0.935 11.484 5.598 1 98.94 92 VAL B N 1
ATOM 1794 C CA . VAL B 1 92 ? 0.431 11 5.426 1 98.94 92 VAL B CA 1
ATOM 1795 C C . VAL B 1 92 ? 0.501 9.516 5.773 1 98.94 92 VAL B C 1
ATOM 1797 O O . VAL B 1 92 ? 0.114 9.109 6.871 1 98.94 92 VAL B O 1
ATOM 1800 N N . ASN B 1 93 ? 0.917 8.758 4.812 1 98.94 93 ASN B N 1
ATOM 1801 C CA . ASN B 1 93 ? 1.128 7.328 5.008 1 98.94 93 ASN B CA 1
ATOM 1802 C C . ASN B 1 93 ? 2.195 7.059 6.062 1 98.94 93 ASN B C 1
ATOM 1804 O O . ASN B 1 93 ? 3.365 7.391 5.867 1 98.94 93 ASN B O 1
ATOM 1808 N N . ILE B 1 94 ? 1.839 6.379 7.105 1 98.94 94 ILE B N 1
ATOM 1809 C CA . ILE B 1 94 ? 2.709 6.223 8.266 1 98.94 94 ILE B CA 1
ATOM 1810 C C . ILE B 1 94 ? 3.932 5.391 7.887 1 98.94 94 ILE B C 1
ATOM 1812 O O . ILE B 1 94 ? 4.988 5.508 8.516 1 98.94 94 ILE B O 1
ATOM 1816 N N . TYR B 1 95 ? 3.879 4.656 6.832 1 98.88 95 TYR B N 1
ATOM 1817 C CA . TYR B 1 95 ? 4.961 3.758 6.441 1 98.88 95 TYR B CA 1
ATOM 1818 C C . TYR B 1 95 ? 6 4.488 5.598 1 98.88 95 TYR B C 1
ATOM 1820 O O . TYR B 1 95 ? 7.055 3.93 5.281 1 98.88 95 TYR B O 1
ATOM 1828 N N . SER B 1 96 ? 5.688 5.695 5.27 1 98.88 96 SER B N 1
ATOM 1829 C CA . SER B 1 96 ? 6.562 6.449 4.375 1 98.88 96 SER B CA 1
ATOM 1830 C C . SER B 1 96 ? 7.41 7.453 5.152 1 98.88 96 SER B C 1
ATOM 1832 O O . SER B 1 96 ? 8.117 8.266 4.555 1 98.88 96 SER B O 1
ATOM 1834 N N . ILE B 1 97 ? 7.375 7.406 6.504 1 98.81 97 ILE B N 1
ATOM 1835 C CA . ILE B 1 97 ? 8.117 8.398 7.266 1 98.81 97 ILE B CA 1
ATOM 1836 C C . ILE B 1 97 ? 9.062 7.699 8.242 1 98.81 97 ILE B C 1
ATOM 1838 O O . ILE B 1 97 ? 8.891 6.516 8.539 1 98.81 97 ILE B O 1
ATOM 1842 N N . ASP B 1 98 ? 10.117 8.461 8.672 1 98.5 98 ASP B N 1
ATOM 1843 C CA . ASP B 1 98 ? 10.852 8.086 9.875 1 98.5 98 ASP B CA 1
ATOM 1844 C C . ASP B 1 98 ? 10.008 8.305 11.125 1 98.5 98 ASP B C 1
ATOM 1846 O O . ASP B 1 98 ? 9.742 9.445 11.508 1 98.5 98 ASP B O 1
ATOM 1850 N N . ILE B 1 99 ? 9.633 7.195 11.789 1 98.12 99 ILE B N 1
ATOM 1851 C CA . ILE B 1 99 ? 8.641 7.273 12.859 1 98.12 99 ILE B CA 1
ATOM 1852 C C . ILE B 1 99 ? 9.336 7.527 14.195 1 98.12 99 ILE B C 1
ATOM 1854 O O . ILE B 1 99 ? 8.68 7.719 15.219 1 98.12 99 ILE B O 1
ATOM 1858 N N . ASN B 1 100 ? 10.609 7.68 14.211 1 98.19 100 ASN B N 1
ATOM 1859 C CA . ASN B 1 100 ? 11.398 7.707 15.43 1 98.19 100 ASN B CA 1
ATOM 1860 C C . ASN B 1 100 ? 11.039 8.898 16.312 1 98.19 100 ASN B C 1
ATOM 1862 O O . ASN B 1 100 ? 11.07 8.805 17.531 1 98.19 100 ASN B O 1
ATOM 1866 N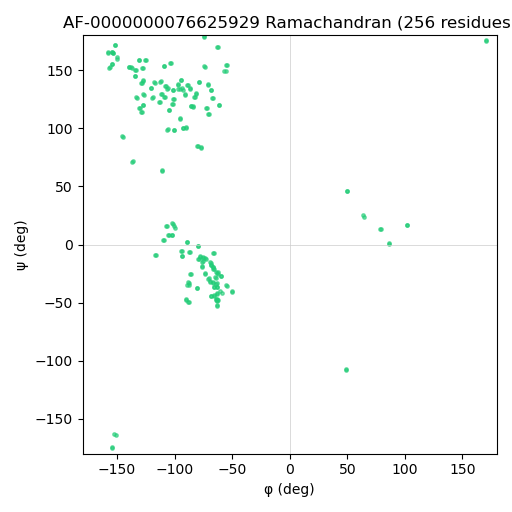 N . PRO B 1 101 ? 10.688 10.016 15.812 1 98.5 101 PRO B N 1
ATOM 1867 C CA . PRO B 1 101 ? 10.336 11.164 16.641 1 98.5 101 PRO B CA 1
ATOM 1868 C C . PRO B 1 101 ? 9.023 10.961 17.406 1 98.5 101 PRO B C 1
ATOM 1870 O O . PRO B 1 101 ? 8.695 11.742 18.297 1 98.5 101 PRO B O 1
ATOM 1873 N N . ALA B 1 102 ? 8.211 9.977 17.016 1 98.69 102 ALA B N 1
ATOM 1874 C CA . ALA B 1 102 ? 6.926 9.75 17.672 1 98.69 102 ALA B CA 1
ATOM 1875 C C . ALA B 1 102 ? 7.117 9.18 19.078 1 98.69 102 ALA B C 1
ATOM 1877 O O . ALA B 1 102 ? 7.965 8.312 19.297 1 98.69 102 ALA B O 1
ATOM 1878 N N . SER B 1 103 ? 6.316 9.703 20 1 98.69 103 SER B N 1
ATOM 1879 C CA . SER B 1 103 ? 6.305 9.148 21.344 1 98.69 103 SER B CA 1
ATOM 1880 C C . SER B 1 103 ? 5.309 8 21.469 1 98.69 103 SER B C 1
ATOM 1882 O O . SER B 1 103 ? 5.508 7.078 22.266 1 98.69 103 SER B O 1
ATOM 1884 N N . SER B 1 104 ? 4.242 8.086 20.719 1 98.56 104 SER B N 1
ATOM 1885 C CA . SER B 1 104 ? 3.227 7.035 20.672 1 98.56 104 SER B CA 1
ATOM 1886 C C . SER B 1 104 ? 2.469 7.066 19.344 1 98.56 104 SER B C 1
ATOM 1888 O O . SER B 1 104 ? 2.441 8.094 18.656 1 98.56 104 SER B O 1
ATOM 1890 N N . ILE B 1 105 ? 1.927 5.949 18.984 1 98.5 105 ILE B N 1
ATOM 1891 C CA . ILE B 1 105 ? 1.073 5.812 17.812 1 98.5 105 ILE B CA 1
ATOM 1892 C C . ILE B 1 105 ? -0.213 5.082 18.188 1 98.5 105 ILE B C 1
ATOM 1894 O O . ILE B 1 105 ? -0.168 3.977 18.734 1 98.5 105 ILE B O 1
ATOM 1898 N N . THR B 1 106 ? -1.299 5.734 18.047 1 98.44 106 THR B N 1
ATOM 1899 C CA . THR B 1 106 ? -2.613 5.125 18.219 1 98.44 106 THR B CA 1
ATOM 1900 C C . THR B 1 106 ? -3.299 4.918 16.875 1 98.44 106 THR B C 1
ATOM 1902 O O . THR B 1 106 ? -3.268 5.801 16.016 1 98.44 106 THR B O 1
ATOM 1905 N N . TYR B 1 107 ? -3.879 3.744 16.688 1 98.56 107 TYR B N 1
ATOM 1906 C CA . TYR B 1 107 ? -4.625 3.455 15.461 1 98.56 107 TYR B CA 1
ATOM 1907 C C . TYR B 1 107 ? -6.125 3.566 15.703 1 98.56 107 TYR B C 1
ATOM 1909 O O . TYR B 1 107 ? -6.633 3.094 16.719 1 98.56 107 TYR B O 1
ATOM 1917 N N . GLU B 1 108 ? -6.824 4.266 14.797 1 98.19 108 GLU B N 1
ATOM 1918 C CA . GLU B 1 108 ? -8.281 4.375 14.82 1 98.19 108 GLU B CA 1
ATOM 1919 C C . GLU B 1 108 ? -8.891 3.826 13.539 1 98.19 108 GLU B C 1
ATOM 1921 O O . GLU B 1 108 ? -8.414 4.117 12.438 1 98.19 108 GLU B O 1
ATOM 1926 N N . GLU B 1 109 ? -9.93 3.047 13.727 1 98.19 109 GLU B N 1
ATOM 1927 C CA . GLU B 1 109 ? -10.641 2.533 12.562 1 98.19 109 GLU B CA 1
ATOM 1928 C C . GLU B 1 109 ? -11.562 3.592 11.969 1 98.19 109 GLU B C 1
ATOM 1930 O O . GLU B 1 109 ? -12.203 4.348 12.703 1 98.19 109 GLU B O 1
ATOM 1935 N N . PHE B 1 110 ? -11.641 3.688 10.711 1 98.19 110 PHE B N 1
ATOM 1936 C CA . PHE B 1 110 ? -12.562 4.539 9.969 1 98.19 110 PHE B CA 1
ATOM 1937 C C . PHE B 1 110 ? -13.328 3.73 8.93 1 98.19 110 PHE B C 1
ATOM 1939 O O . PHE B 1 110 ? -12.734 3.1 8.055 1 98.19 110 PHE B O 1
ATOM 1946 N N . ASP B 1 111 ? -14.664 3.711 9.039 1 98.25 111 ASP B N 1
ATOM 1947 C CA . ASP B 1 111 ? -15.5 2.965 8.109 1 98.25 111 ASP B CA 1
ATOM 1948 C C . ASP B 1 111 ? -15.711 3.748 6.812 1 98.25 111 ASP B C 1
ATOM 1950 O O . ASP B 1 111 ? -16.75 4.375 6.625 1 98.25 111 ASP B O 1
ATOM 1954 N N . GLY B 1 112 ? -14.727 3.592 5.906 1 97 112 GLY B N 1
ATOM 1955 C CA . GLY B 1 112 ? -14.773 4.277 4.625 1 97 112 GLY B CA 1
ATOM 1956 C C . GLY B 1 112 ? -15.742 3.648 3.645 1 97 112 GLY B C 1
ATOM 1957 O O . GLY B 1 112 ? -16.109 4.262 2.635 1 97 112 GLY B O 1
ATOM 1958 N N . ASN B 1 113 ? -16.109 2.428 3.877 1 96.75 113 ASN B N 1
ATOM 1959 C CA . ASN B 1 113 ? -17.141 1.812 3.053 1 96.75 113 ASN B CA 1
ATOM 1960 C C . ASN B 1 113 ? -18.5 2.484 3.254 1 96.75 113 ASN B C 1
ATOM 1962 O O . ASN B 1 113 ? -19.344 2.486 2.352 1 96.75 113 ASN B O 1
ATOM 1966 N N . ASN B 1 114 ? -18.766 2.965 4.453 1 97 114 ASN B N 1
ATOM 1967 C CA . ASN B 1 114 ? -19.922 3.801 4.785 1 97 114 ASN B CA 1
ATOM 1968 C C . ASN B 1 114 ? -19.5 5.23 5.117 1 97 114 ASN B C 1
ATOM 1970 O O . ASN B 1 114 ? -19.781 5.73 6.207 1 97 114 ASN B O 1
ATOM 1974 N N . TRP B 1 115 ? -18.953 5.883 4.18 1 95.06 115 TRP B N 1
ATOM 1975 C CA . TRP B 1 115 ? -18.188 7.113 4.316 1 95.06 115 TRP B CA 1
ATOM 1976 C C . TRP B 1 115 ? -19.047 8.242 4.871 1 95.06 115 TRP B C 1
ATOM 1978 O O . TRP B 1 115 ? -18.656 8.906 5.84 1 95.06 115 TRP B O 1
ATOM 1988 N N . GLU B 1 116 ? -20.266 8.414 4.281 1 94.81 116 GLU B N 1
ATOM 1989 C CA . GLU B 1 116 ? -21.094 9.547 4.672 1 94.81 116 GLU B CA 1
ATOM 1990 C C . GLU B 1 116 ? -21.516 9.445 6.137 1 94.81 116 GLU B C 1
ATOM 1992 O O . GLU B 1 116 ? -21.391 10.414 6.895 1 94.81 116 GLU B O 1
ATOM 1997 N N . GLU B 1 117 ? -21.953 8.305 6.469 1 96.12 117 GLU B N 1
ATOM 1998 C CA . GLU B 1 117 ? -22.375 8.086 7.848 1 96.12 117 GLU B CA 1
ATOM 1999 C C . GLU B 1 117 ? -21.188 8.188 8.805 1 96.12 117 GLU B C 1
ATOM 2001 O O . GLU B 1 117 ? -21.297 8.797 9.875 1 96.12 117 GLU B O 1
ATOM 2006 N N . THR B 1 118 ? -20.094 7.625 8.477 1 96.56 118 THR B N 1
ATOM 2007 C CA . THR B 1 118 ? -18.891 7.625 9.312 1 96.56 118 THR B CA 1
ATOM 2008 C C . THR B 1 118 ? -18.359 9.039 9.508 1 96.56 118 THR B C 1
ATOM 2010 O O . THR B 1 118 ? -18.062 9.453 10.633 1 96.56 118 THR B O 1
ATOM 2013 N N . LYS B 1 119 ? -18.25 9.75 8.43 1 94.31 119 LYS B N 1
ATOM 2014 C CA . LYS B 1 119 ? -17.75 11.125 8.508 1 94.31 119 LYS B CA 1
ATOM 2015 C C . LYS B 1 119 ? -18.656 11.977 9.391 1 94.31 119 LYS B C 1
ATOM 2017 O O . LYS B 1 119 ? -18.156 12.758 10.211 1 94.31 119 LYS B O 1
ATOM 2022 N N . ALA B 1 120 ? -19.953 11.828 9.312 1 94.69 120 ALA B N 1
ATOM 2023 C CA . ALA B 1 120 ? -20.906 12.602 10.102 1 94.69 120 ALA B CA 1
ATOM 2024 C C . ALA B 1 120 ? -20.734 12.344 11.594 1 94.69 120 ALA B C 1
ATOM 2026 O O . ALA B 1 120 ? -20.969 13.227 12.422 1 94.69 120 ALA B O 1
ATOM 2027 N N . ASN B 1 121 ? -20.188 11.164 11.875 1 95.69 121 ASN B N 1
ATOM 2028 C CA . ASN B 1 121 ? -20.109 10.766 13.273 1 95.69 121 ASN B CA 1
ATOM 2029 C C . ASN B 1 121 ? -18.672 10.781 13.781 1 95.69 121 ASN B C 1
ATOM 2031 O O . ASN B 1 121 ? -18.391 10.359 14.906 1 95.69 121 ASN B O 1
ATOM 2035 N N . SER B 1 122 ? -17.766 11.203 12.945 1 93.81 122 SER B N 1
ATOM 2036 C CA . SER B 1 122 ? -16.359 11.188 13.289 1 93.81 122 SER B CA 1
ATOM 2037 C C . SER B 1 122 ? -15.859 12.578 13.656 1 93.81 122 SER B C 1
ATOM 2039 O O . SER B 1 122 ? -16.484 13.578 13.289 1 93.81 122 SER B O 1
ATOM 2041 N N . ASP B 1 123 ? -14.82 12.617 14.406 1 93.19 123 ASP B N 1
ATOM 2042 C CA . ASP B 1 123 ? -14.172 13.883 14.734 1 93.19 123 ASP B CA 1
ATOM 2043 C C . ASP B 1 123 ? -12.914 14.086 13.883 1 93.19 123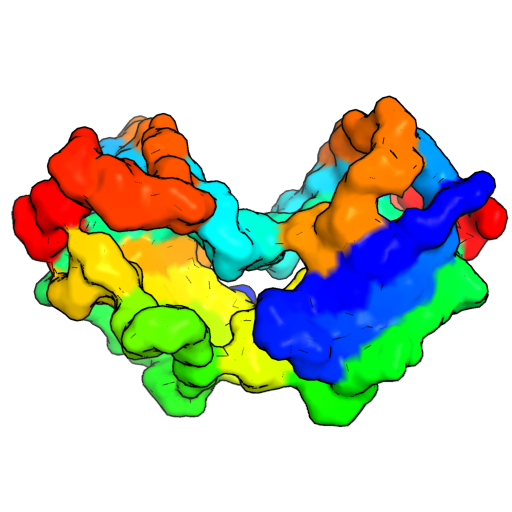 ASP B C 1
ATOM 2045 O O . ASP B 1 123 ? -12.016 14.844 14.266 1 93.19 123 ASP B O 1
ATOM 2049 N N . ILE B 1 124 ? -12.828 13.328 12.781 1 95.38 124 ILE B N 1
ATOM 2050 C CA . ILE B 1 124 ? -11.617 13.336 11.969 1 95.38 124 ILE B CA 1
ATOM 2051 C C . ILE B 1 124 ? -11.352 14.742 11.453 1 95.38 124 ILE B C 1
ATOM 2053 O O . ILE B 1 124 ? -10.195 15.117 11.219 1 95.38 124 ILE B O 1
ATOM 2057 N N . ALA B 1 125 ? -12.344 15.586 11.289 1 93.75 125 ALA B N 1
ATOM 2058 C CA . ALA B 1 125 ? -12.219 16.938 10.773 1 93.75 125 ALA B CA 1
ATOM 2059 C C . ALA B 1 125 ? -11.359 17.812 11.695 1 93.75 125 ALA B C 1
ATOM 2061 O O . ALA B 1 125 ? -10.742 18.781 11.25 1 93.75 125 ALA B O 1
ATOM 2062 N N . LYS B 1 126 ? -11.312 17.422 12.938 1 94.56 126 LYS B N 1
ATOM 2063 C CA . LYS B 1 126 ? -10.594 18.25 13.914 1 94.56 126 LYS B CA 1
ATOM 2064 C C . LYS B 1 126 ? -9.102 18.266 13.609 1 94.56 126 LYS B C 1
ATOM 2066 O O . LYS B 1 126 ? -8.398 19.203 14.016 1 94.56 126 LYS B O 1
ATOM 2071 N N . TYR B 1 127 ? -8.633 17.281 12.867 1 94.31 127 TYR B N 1
ATOM 2072 C CA . TYR B 1 127 ? -7.203 17.172 12.586 1 94.31 127 TYR B CA 1
ATOM 2073 C C . TYR B 1 127 ? -6.793 18.125 11.469 1 94.31 127 TYR B C 1
ATOM 2075 O O . TYR B 1 127 ? -5.609 18.219 11.133 1 94.31 127 TYR B O 1
ATOM 2083 N N . SER B 1 128 ? -7.719 18.844 10.922 1 91.31 128 SER B N 1
ATOM 2084 C CA . SER B 1 128 ? -7.43 19.891 9.945 1 91.31 128 SER B CA 1
ATOM 2085 C C . SER B 1 128 ? -6.859 21.125 10.617 1 91.31 128 SER B C 1
ATOM 2087 O O . SER B 1 128 ? -6.312 22 9.945 1 91.31 128 SER B O 1
ATOM 2089 N N . ASN B 1 129 ? -7.055 21.078 11.969 1 88.94 129 ASN B N 1
ATOM 2090 C CA . ASN B 1 129 ? -6.656 22.312 12.617 1 88.94 129 ASN B CA 1
ATOM 2091 C C . ASN B 1 129 ? -6.074 22.062 14.008 1 88.94 129 ASN B C 1
ATOM 2093 O O . ASN B 1 129 ? -6.781 21.609 14.914 1 88.94 129 ASN B O 1
ATOM 2097 N N . TYR B 1 130 ? -4.77 21.938 14.086 1 86 130 TYR B N 1
ATOM 2098 C CA . TYR B 1 130 ? -4.027 21.984 15.344 1 86 130 TYR B CA 1
ATOM 2099 C C . TYR B 1 130 ? -2.797 22.875 15.211 1 86 130 TYR B C 1
ATOM 2101 O O . TYR B 1 130 ? -2.35 23.172 14.102 1 86 130 TYR B O 1
#

InterPro domains:
  IPR006913 CENP-V/GFA domain [PF04828] (4-99)
  IPR006913 CENP-V/GFA domain [PS51891] (4-116)
  IPR011057 Mss4-like superfamily [SSF51316] (2-128)
  IPR052355 Centromere protein V-like [PTHR28620] (2-128)

Organism: NCBI:txid5963

Foldseek 3Di:
DDKKKFADDVRQKIKMFDDALEFEWEQEDPPVCVVLVQTWTKGAAVRIGTPHNPVQWDWDADDVRQKTFIAGVPRGDGQWTQDNLQNRTITGRPVGIDSVSHPHYHYDYAHVVPPVVRSVVDPSNVNNDD/DDKKKFADDVRQKIKIFDDALEFEWEQEDPPVCVVLVQTWTKGAAVRIGTPHNPVQWDWDADDVRQKTFIAGVPRGDGQWTQDNLQNRTITGRPVGIDSVSHPHYHYDYAHVVPPVVRSVVDPSNVNNDD

Sequence (260 aa):
MVKYYGGCHCRAVTFEVEAPSDLVVFKCNCSICHIKQNHHFIVPERFFTLLSGQEMLTEYRFNTRTAIHLFCKVCGVESFYRPRSNPDGYGVNIYSIDINPASSITYEEFDGNNWEETKANSDIAKYSNYMVKYYGGCHCRAVTFEVEAPSDLVVFKCNCSICHIKQNHHFIVPERFFTLLSGQEMLTEYRFNTRTAIHLFCKVCGVESFYRPRSNPDGYGVNIYSIDINPASSITYEEFDGNNWEETKANSDIAKYSNY

Solvent-accessible surface area (backbone atoms only — not comparable to full-atom values): 13396 Å² total; per-residue (Å²): 115,39,72,34,48,34,30,34,85,79,55,62,30,28,32,39,35,49,40,58,34,64,38,59,30,35,45,36,60,20,72,65,31,41,50,44,55,50,37,22,30,64,33,24,44,93,36,50,42,80,70,42,34,75,87,41,51,38,74,32,66,56,94,89,51,64,33,43,38,34,20,31,72,66,65,28,36,56,35,39,28,29,35,65,78,34,70,66,19,31,32,35,24,60,57,27,40,59,64,77,70,46,78,43,78,44,80,42,83,38,56,41,75,49,39,71,65,38,57,74,72,45,70,70,54,53,46,48,63,128,116,40,73,36,49,34,30,33,84,80,54,61,30,29,32,39,35,49,41,59,33,66,38,59,30,34,46,38,57,19,74,66,30,42,51,44,55,49,37,22,29,64,33,25,44,93,36,50,43,82,72,42,34,76,88,42,50,38,75,34,65,58,93,88,50,64,34,43,38,33,19,32,74,66,66,27,37,57,37,40,30,29,34,64,78,35,71,67,19,31,31,35,22,60,56,27,40,57,63,75,71,46,77,42,77,44,81,41,82,39,55,40,75,49,39,71,64,38,57,77,72,46,69,69,55,54,44,48,62,127

Secondary structure (DSSP, 8-state):
-EEEEEE-SSSSSEEEEEE-SEEEEEEE-SHHHHHHT--EEEEEGGGEEEEE-GGGEEEE--TT--SEEEEETTT----EEE-SS-TTEEEEEGGGB--TT-SEEEEEEE-GGGHHHHHHT--GGGGG--/-EEEEEE-SSSSSEEEEEE-SEEEEEEE-SHHHHHHT--EEEEEGGGEEEEE-GGGEEEE--TT--SEEEEETTT----EEE-SS-TTEEEEEGGGB--TT-SEEEEEEE-GGGHHHHHHH--GGGGG--

pLDDT: mean 97.87, std 1.93, range [86.0, 98.94]

Nearest PDB structures (foldseek):
  3fac-assembly6_F  TM=8.276E-01  e=4.260E-09  Cereibacter sphaeroides 2.4.1
  7jr9-assembly1_B  TM=3.441E-01  e=8.543E+00  Chlamydomonas reinhardtii
  3fac-assembly6_F  TM=8.276E-01  e=3.324E-09  Cereibacter sphaeroides 2.4.1
  7jr9-assembly1_B  TM=3.439E-01  e=9.714E+00  Chlamydomonas reinhardtii